Protein AF-F9PTE0-F1 (afdb_monomer_lite)

pLDDT: mean 83.22, std 15.55, range [28.25, 98.62]

Foldseek 3Di:
DKDQDDCFVPFRIKQALPDPLSLLLQLLVVLLCVVVVHDWDQDDPRAFLMIGHHVCSVQCVNPVVSVLVSLCVLPVVQQLLSVLLVLLPDPPRDLVVVVVSVVPDDPVVCVLCVPPDDDNVCSVVSVVSCVVCVSVSSLCSQLVDCLHQVLFFHSVCQSHAWDPFARTLARGDDCVPCQQVQAVVSDNVRHDHDYDNSSSSSRSQWERDLKTKAKSPSRHSVLRNVLRVCSYCVNLVPPDDDDPDDDDDPLVSVLSSLLVSVVSDPAKIKMKIFHWDQDPNDTHIDSHIDIFIDGPQLSVVSNVLVPDPDPVSVCVQCAFDQFPVSDTHNNVVLVSCCSRVVNDCCVVVVRVVVRVVPDDPPVPPPDD

Sequence (368 aa):
MIEDKGNFNGYDRKLEFSDWRFSAAAVGIIRYLKYHKLNYSTEYNGRSDVLLYNFDDIDISKNEEKYYDFAEEYFKDKMHHKRLENLLNSEDFDEEKVKNLKSFWNTIMKNTFKNDEISIKNKDNILLKISDNKLELIKKTFEGAKSMYSKFCNPSCMGKEKQKICRLLGYYVDQGRKTKSLSFNWDYNTYVYEDYCEFDYIPFAFSKGDSSFFINNNFSTDMLLKSNDYLTDKNLDLDEKNSVGIFKNFKLNLFFTTKNVSRFLDYEVEIISKNMQIKNGKKENKEYFETMFLRNSAIRIFEKISNIKDDNIFKAINSPCKLRTDEYEPILDEVIDCILYTKYLDYLIDKLLRDGSKGKIKIAKKTK

Secondary structure (DSSP, 8-state):
-EE-SS-BTTBSEEEE--SHHHHHHHHHHHHHHHHHT---BS-BTTB-SEEEE-HHHH-TTT-HHHHHHHHHHHTGGG-HHHHHHHHHTSTT--HHHHHHHHHT--HHHHHHTTT---SGGGHHHHHHHHHHTHHHHHHHHHHH-TTSHHHHB-GGGTTPPP-SS--BTTT---HHHHGGGSSGGG-GGG------GGGGGGGGTS-SSSSEEEEE-TT-HHHHHHHHHS--TTTS--SSS---S----HHHHHHHHHHHHGGG-SS-EEEEEE-EEEETTEEEE-SS-EEEEE-HHHHHHHHHHHT---HHHHHHHHSPEEPTTS-EE-HHHHHHHHHHHT--SHHHHHHHHHHHH-----------

Structure (mmCIF, N/CA/C/O backbone):
data_AF-F9PTE0-F1
#
_entry.id   AF-F9PTE0-F1
#
loop_
_atom_site.group_PDB
_atom_site.id
_atom_site.type_symbol
_atom_site.label_atom_id
_atom_site.label_alt_id
_atom_site.label_comp_id
_atom_site.label_asym_id
_atom_site.label_entity_id
_atom_site.label_seq_id
_atom_site.pdbx_PDB_ins_code
_atom_site.Cartn_x
_atom_site.Cartn_y
_atom_site.Cartn_z
_atom_site.occupancy
_atom_site.B_iso_or_equiv
_atom_site.auth_seq_id
_atom_site.auth_comp_id
_atom_site.auth_asym_id
_atom_site.auth_atom_id
_atom_site.pdbx_PDB_model_num
ATOM 1 N N . MET A 1 1 ? -0.688 -11.745 -13.456 1.00 89.25 1 MET A N 1
ATOM 2 C CA . MET A 1 1 ? -1.838 -12.428 -14.081 1.00 89.25 1 MET A CA 1
ATOM 3 C C . MET A 1 1 ? -2.402 -13.429 -13.092 1.00 89.25 1 MET A C 1
ATOM 5 O O . MET A 1 1 ? -1.626 -13.959 -12.308 1.00 89.25 1 MET A O 1
ATOM 9 N N . ILE A 1 2 ? -3.713 -13.668 -13.090 1.00 93.19 2 ILE A N 1
ATOM 10 C CA . ILE A 1 2 ? -4.351 -14.620 -12.169 1.00 93.19 2 ILE A CA 1
ATOM 11 C C . ILE A 1 2 ? -4.981 -15.748 -12.972 1.00 93.19 2 ILE A C 1
ATOM 13 O O . ILE A 1 2 ? -5.711 -15.493 -13.928 1.00 93.19 2 ILE A O 1
ATOM 17 N N . GLU A 1 3 ? -4.691 -16.977 -12.567 1.00 94.00 3 GLU A N 1
ATOM 18 C CA . GLU A 1 3 ? -5.248 -18.202 -13.121 1.00 94.00 3 GLU A CA 1
ATOM 19 C C . GLU A 1 3 ? -6.065 -18.926 -12.046 1.00 94.00 3 GLU A C 1
ATOM 21 O O . GLU A 1 3 ? -5.602 -19.137 -10.924 1.00 94.00 3 GLU A O 1
ATOM 26 N N . ASP A 1 4 ? -7.288 -19.301 -12.413 1.00 89.50 4 ASP A N 1
ATOM 27 C CA . ASP A 1 4 ? -8.288 -19.962 -11.568 1.00 89.50 4 ASP A CA 1
ATOM 28 C C . ASP A 1 4 ? -8.608 -21.397 -12.019 1.00 89.50 4 ASP A C 1
ATOM 30 O O . ASP A 1 4 ? -9.433 -22.083 -11.416 1.00 89.50 4 ASP A O 1
ATOM 34 N N . LYS A 1 5 ? -7.963 -21.853 -13.097 1.00 83.81 5 LYS A N 1
ATOM 35 C CA . LYS A 1 5 ? -8.150 -23.175 -13.694 1.00 83.81 5 LYS A CA 1
ATOM 36 C C . LYS A 1 5 ? -6.794 -23.828 -13.907 1.00 83.81 5 LYS A C 1
ATOM 38 O O . LYS A 1 5 ? -6.041 -23.428 -14.789 1.00 83.81 5 LYS A O 1
ATOM 43 N N . GLY A 1 6 ? -6.503 -24.859 -13.124 1.00 83.25 6 GLY A N 1
ATOM 44 C CA . GLY A 1 6 ? -5.287 -25.650 -13.266 1.00 83.25 6 GLY A CA 1
ATOM 45 C C . GLY A 1 6 ? -5.049 -26.564 -12.072 1.00 83.25 6 GLY A C 1
ATOM 46 O O . GLY A 1 6 ? -5.746 -26.488 -11.064 1.00 83.25 6 GLY A O 1
ATOM 47 N N . ASN A 1 7 ? -4.063 -27.453 -12.197 1.00 87.81 7 ASN A N 1
ATOM 48 C CA . ASN A 1 7 ? -3.577 -28.242 -11.071 1.00 87.81 7 ASN A CA 1
ATOM 49 C C . ASN A 1 7 ? -2.454 -27.466 -10.370 1.00 87.81 7 ASN A C 1
ATOM 51 O O . ASN A 1 7 ? -1.304 -27.487 -10.819 1.00 87.81 7 ASN A O 1
ATOM 55 N N . PHE A 1 8 ? -2.798 -26.759 -9.294 1.00 93.56 8 PHE A N 1
ATOM 56 C CA . PHE A 1 8 ? -1.875 -25.913 -8.537 1.00 93.56 8 PHE A CA 1
ATOM 57 C C . PHE A 1 8 ? -1.488 -26.550 -7.199 1.00 93.56 8 PHE A C 1
ATOM 59 O O . PHE A 1 8 ? -1.503 -25.887 -6.173 1.00 93.56 8 PHE A O 1
ATOM 66 N N . ASN A 1 9 ? -1.154 -27.846 -7.184 1.00 90.69 9 ASN A N 1
ATOM 67 C CA . ASN A 1 9 ? -0.674 -28.554 -5.986 1.00 90.69 9 ASN A CA 1
ATOM 68 C C . ASN A 1 9 ? -1.603 -28.417 -4.760 1.00 90.69 9 ASN A C 1
ATOM 70 O O . ASN A 1 9 ? -1.135 -28.274 -3.633 1.00 90.69 9 ASN A O 1
ATOM 74 N N . GLY A 1 10 ? -2.921 -28.453 -4.983 1.00 92.25 10 GLY A N 1
ATOM 75 C CA . GLY A 1 10 ? -3.933 -28.326 -3.927 1.00 92.25 10 GLY A CA 1
ATOM 76 C C . GLY A 1 10 ? -4.427 -26.901 -3.652 1.00 92.25 10 GLY A C 1
ATOM 77 O O . GLY A 1 10 ? -5.299 -26.745 -2.804 1.00 92.25 10 GLY A O 1
ATOM 78 N N . TYR A 1 11 ? -3.920 -25.895 -4.370 1.00 96.94 11 TYR A N 1
ATOM 79 C CA . TYR A 1 11 ? -4.436 -24.522 -4.360 1.00 96.94 11 TYR A CA 1
ATOM 80 C C . TYR A 1 11 ? -5.432 -24.277 -5.508 1.00 96.94 11 TYR A C 1
ATOM 82 O O . TYR A 1 11 ? -5.365 -24.948 -6.541 1.00 96.94 11 TYR A O 1
ATOM 90 N N . ASP A 1 12 ? -6.336 -23.303 -5.357 1.00 96.62 12 ASP A N 1
ATOM 91 C CA . ASP A 1 12 ? -7.338 -22.943 -6.382 1.00 96.62 12 ASP A CA 1
ATOM 92 C C . ASP A 1 12 ? -6.995 -21.674 -7.193 1.00 96.62 12 ASP A C 1
ATOM 94 O O . ASP A 1 12 ? -7.665 -21.358 -8.186 1.00 96.62 12 ASP A O 1
ATOM 98 N N . ARG A 1 13 ? -5.939 -20.949 -6.804 1.00 97.25 13 ARG A N 1
ATOM 99 C CA . ARG A 1 13 ? -5.432 -19.771 -7.511 1.00 97.25 13 ARG A CA 1
ATOM 100 C C . ARG A 1 13 ? -3.926 -19.829 -7.696 1.00 97.25 13 ARG A C 1
ATOM 102 O O . ARG A 1 13 ? -3.180 -20.187 -6.786 1.00 97.25 13 ARG A O 1
ATOM 109 N N . LYS A 1 14 ? -3.486 -19.367 -8.866 1.00 97.44 14 LYS A N 1
ATOM 110 C CA . LYS A 1 14 ? -2.101 -18.983 -9.151 1.00 97.44 14 LYS A CA 1
ATOM 111 C C . LYS A 1 14 ? -2.070 -17.518 -9.576 1.00 97.44 14 LYS A C 1
ATOM 113 O O . LYS A 1 14 ? -2.745 -17.131 -10.525 1.00 97.44 14 LYS A O 1
ATOM 118 N N . LEU A 1 15 ? -1.264 -16.709 -8.903 1.00 97.56 15 LEU A N 1
ATOM 119 C CA . LEU A 1 15 ? -0.985 -15.320 -9.253 1.00 97.56 15 LEU A CA 1
ATOM 120 C C . LEU A 1 15 ? 0.471 -15.215 -9.717 1.00 97.56 15 LEU A C 1
ATOM 122 O O . LEU A 1 15 ? 1.390 -15.480 -8.953 1.00 97.56 15 LEU A O 1
ATOM 126 N N . GLU A 1 16 ? 0.677 -14.812 -10.968 1.00 96.25 16 GLU A N 1
ATOM 127 C CA . GLU A 1 16 ? 1.996 -14.551 -11.556 1.00 96.25 16 GLU A CA 1
ATOM 128 C C . GLU A 1 16 ? 2.358 -13.062 -11.505 1.00 96.25 16 GLU A C 1
ATOM 130 O O . GLU A 1 16 ? 1.504 -12.202 -11.768 1.00 96.25 16 GLU A O 1
ATOM 135 N N . PHE A 1 17 ? 3.631 -12.747 -11.254 1.00 94.81 17 PHE A N 1
ATOM 136 C CA . PHE A 1 17 ? 4.145 -11.376 -11.097 1.00 94.81 17 PHE A CA 1
ATOM 137 C C . PHE A 1 17 ? 4.384 -10.660 -12.442 1.00 94.81 17 PHE A C 1
ATOM 139 O O . PHE A 1 17 ? 5.454 -10.116 -12.714 1.00 94.81 17 PHE A O 1
ATOM 146 N N . SER A 1 18 ? 3.371 -10.678 -13.312 1.00 92.00 18 SER A N 1
ATOM 147 C CA . SER A 1 18 ? 3.462 -10.222 -14.708 1.00 92.00 18 SER A CA 1
ATOM 148 C C . SER A 1 18 ? 3.671 -8.715 -14.868 1.00 92.00 18 SER A C 1
ATOM 150 O O . SER A 1 18 ? 4.300 -8.279 -15.824 1.00 92.00 18 SER A O 1
ATOM 152 N N . ASP A 1 19 ? 3.123 -7.920 -13.952 1.00 93.88 19 ASP A N 1
ATOM 153 C CA . ASP A 1 19 ? 3.358 -6.482 -13.852 1.00 93.88 19 ASP A CA 1
ATOM 154 C C . ASP A 1 19 ? 3.257 -6.042 -12.389 1.00 93.88 19 ASP A C 1
ATOM 156 O O . ASP A 1 19 ? 2.851 -6.821 -11.518 1.00 93.88 19 ASP A O 1
ATOM 160 N N . TRP A 1 20 ? 3.604 -4.784 -12.119 1.00 95.31 20 TRP A N 1
ATOM 161 C CA . TRP A 1 20 ? 3.683 -4.266 -10.759 1.00 95.31 20 TRP A CA 1
ATOM 162 C C . TRP A 1 20 ? 2.380 -4.386 -9.960 1.00 95.31 20 TRP A C 1
ATOM 164 O O . TRP A 1 20 ? 2.454 -4.517 -8.741 1.00 95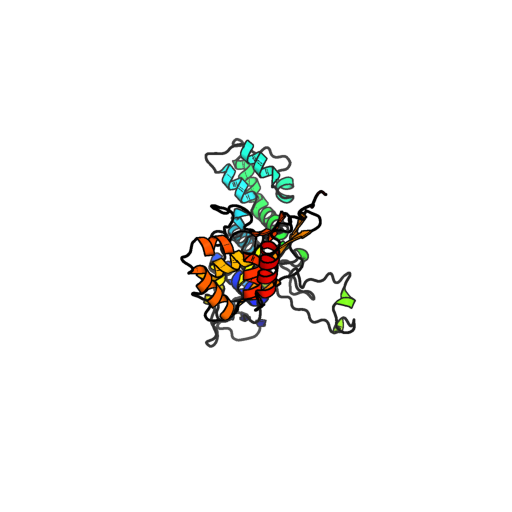.31 20 TRP A O 1
ATOM 174 N N . ARG A 1 21 ? 1.197 -4.358 -10.594 1.00 96.56 21 ARG A N 1
ATOM 175 C CA . ARG A 1 21 ? -0.100 -4.464 -9.900 1.00 96.56 21 ARG A CA 1
ATOM 176 C C . ARG A 1 21 ? -0.260 -5.858 -9.317 1.00 96.56 21 ARG A C 1
ATOM 178 O O . ARG A 1 21 ? -0.626 -5.994 -8.153 1.00 96.56 21 ARG A O 1
ATOM 185 N N . PHE A 1 22 ? 0.070 -6.886 -10.097 1.00 97.62 22 PHE A N 1
ATOM 186 C CA . PHE A 1 22 ? 0.055 -8.267 -9.620 1.00 97.62 22 PHE A CA 1
ATOM 187 C C . PHE A 1 22 ? 1.151 -8.512 -8.585 1.00 97.62 22 PHE A C 1
ATOM 189 O O . PHE A 1 22 ? 0.864 -9.098 -7.547 1.00 97.62 22 PHE A O 1
ATOM 196 N N . SER A 1 23 ? 2.366 -8.004 -8.801 1.00 97.44 23 SER A N 1
ATOM 197 C CA . SER A 1 23 ? 3.444 -8.098 -7.808 1.00 97.44 23 SER A CA 1
ATOM 198 C C . SER A 1 23 ? 3.059 -7.441 -6.477 1.00 97.44 23 SER A C 1
ATOM 200 O O . SER A 1 23 ? 3.276 -8.014 -5.411 1.00 97.44 23 SER A O 1
ATOM 202 N N . ALA A 1 24 ? 2.447 -6.253 -6.518 1.00 97.56 24 ALA A N 1
ATOM 203 C CA . ALA A 1 24 ? 1.985 -5.547 -5.327 1.00 97.56 24 ALA A CA 1
ATOM 204 C C . ALA A 1 24 ? 0.826 -6.291 -4.650 1.00 97.56 24 ALA A C 1
ATOM 206 O O . ALA A 1 24 ? 0.846 -6.484 -3.436 1.00 97.56 24 ALA A O 1
ATOM 207 N N . ALA A 1 25 ? -0.154 -6.776 -5.415 1.00 98.25 25 ALA A N 1
ATOM 208 C CA . ALA A 1 25 ? -1.227 -7.605 -4.873 1.00 98.25 25 ALA A CA 1
ATOM 209 C C . ALA A 1 25 ? -0.671 -8.860 -4.180 1.00 98.25 25 ALA A C 1
ATOM 211 O O . ALA A 1 25 ? -1.054 -9.147 -3.050 1.00 98.25 25 ALA A O 1
ATOM 212 N N . ALA A 1 26 ? 0.299 -9.546 -4.793 1.00 98.38 26 ALA A N 1
ATOM 213 C CA . ALA A 1 26 ? 0.953 -10.712 -4.209 1.00 98.38 26 ALA A CA 1
ATOM 214 C C . ALA A 1 26 ? 1.647 -10.394 -2.883 1.00 98.38 26 ALA A C 1
ATOM 216 O O . ALA A 1 26 ? 1.438 -11.105 -1.905 1.00 98.38 26 ALA A O 1
ATOM 217 N N . VAL A 1 27 ? 2.430 -9.310 -2.812 1.00 97.81 27 VAL A N 1
ATOM 218 C CA . VAL A 1 27 ? 3.079 -8.887 -1.558 1.00 97.81 27 VAL A CA 1
ATOM 219 C C . VAL A 1 27 ? 2.040 -8.613 -0.471 1.00 97.81 27 VAL A C 1
ATOM 221 O O . VAL A 1 27 ? 2.204 -9.070 0.663 1.00 97.81 27 VAL A O 1
ATOM 224 N N . GLY A 1 28 ? 0.961 -7.902 -0.807 1.00 98.12 28 GLY A N 1
ATOM 225 C CA . GLY A 1 28 ? -0.121 -7.621 0.132 1.00 98.12 28 GLY A CA 1
ATOM 226 C C . GLY A 1 28 ? -0.827 -8.885 0.628 1.00 98.12 28 GLY A C 1
ATOM 227 O O . GLY A 1 28 ? -1.016 -9.046 1.834 1.00 98.12 28 GLY A O 1
ATOM 228 N N . ILE A 1 29 ? -1.141 -9.810 -0.282 1.00 98.62 29 ILE A N 1
ATOM 229 C CA . ILE A 1 29 ? -1.750 -11.107 0.037 1.00 98.62 29 ILE A CA 1
ATOM 230 C C . ILE A 1 29 ? -0.814 -11.935 0.919 1.00 98.62 29 ILE A C 1
ATOM 232 O O . ILE A 1 29 ? -1.240 -12.423 1.958 1.00 98.62 29 ILE A O 1
ATOM 236 N N . ILE A 1 30 ? 0.471 -12.055 0.577 1.00 98.38 30 ILE A N 1
ATOM 237 C CA . ILE A 1 30 ? 1.437 -12.822 1.376 1.00 98.38 30 ILE A CA 1
ATOM 238 C C . ILE A 1 30 ? 1.535 -12.263 2.796 1.00 98.38 30 ILE A C 1
AT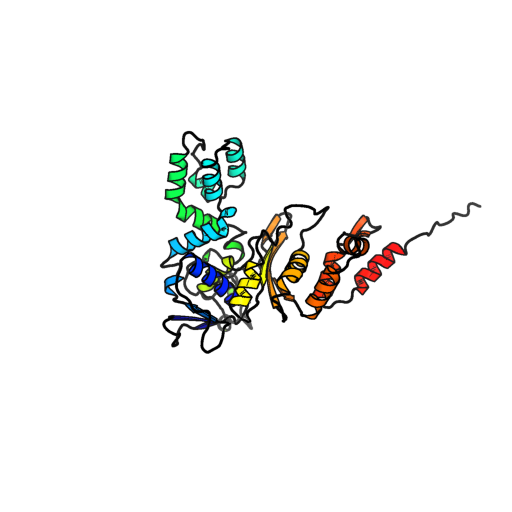OM 240 O O . ILE A 1 30 ? 1.573 -13.032 3.756 1.00 98.38 30 ILE A O 1
ATOM 244 N N . ARG A 1 31 ? 1.562 -10.934 2.958 1.00 97.88 31 ARG A N 1
ATOM 245 C CA . ARG A 1 31 ? 1.582 -10.295 4.284 1.00 97.88 31 ARG A CA 1
ATOM 246 C C . ARG A 1 31 ? 0.319 -10.640 5.086 1.00 97.88 31 ARG A C 1
ATOM 248 O O . ARG A 1 31 ? 0.443 -11.002 6.255 1.00 97.88 31 ARG A O 1
ATOM 255 N N . TYR A 1 32 ? -0.854 -10.608 4.455 1.00 98.56 32 TYR A N 1
ATOM 256 C CA . TYR A 1 32 ? -2.121 -11.019 5.069 1.00 98.56 32 TYR A CA 1
ATOM 257 C C . TYR A 1 32 ? -2.135 -12.510 5.455 1.00 98.56 32 TYR A C 1
ATOM 259 O O . TYR A 1 32 ? -2.436 -12.851 6.599 1.00 98.56 32 TYR A O 1
ATOM 267 N N . LEU A 1 33 ? -1.751 -13.404 4.538 1.00 98.50 33 LEU A N 1
ATOM 268 C CA . LEU A 1 33 ? -1.729 -14.850 4.779 1.00 98.50 33 LEU A CA 1
ATOM 269 C C . LEU A 1 33 ? -0.733 -15.211 5.888 1.00 98.50 33 LEU A C 1
ATOM 271 O O . LEU A 1 33 ? -1.059 -16.002 6.770 1.00 98.50 33 LEU A O 1
ATOM 275 N N . LYS A 1 34 ? 0.451 -14.579 5.915 1.00 98.12 34 LYS A N 1
ATOM 276 C CA . LYS A 1 34 ? 1.427 -14.728 7.010 1.00 98.12 34 LYS A CA 1
ATOM 277 C C . LYS A 1 34 ? 0.854 -14.289 8.356 1.00 98.12 34 LYS A C 1
ATOM 279 O O . LYS A 1 34 ? 1.050 -14.996 9.342 1.00 98.12 34 LYS A O 1
ATOM 284 N N . TYR A 1 35 ? 0.162 -13.150 8.403 1.00 98.31 35 TYR A N 1
ATOM 285 C CA . TYR A 1 35 ? -0.445 -12.631 9.632 1.00 98.31 35 TYR A CA 1
ATOM 286 C C . TYR A 1 35 ? -1.467 -13.614 10.222 1.00 98.31 35 TYR A C 1
ATOM 288 O O . TYR A 1 35 ? -1.413 -13.919 11.413 1.00 98.31 35 TYR A O 1
ATOM 296 N N . HIS A 1 36 ? -2.323 -14.188 9.372 1.00 98.06 36 HIS A N 1
ATOM 297 C CA . HIS A 1 36 ? -3.341 -15.168 9.772 1.00 98.06 36 HIS A CA 1
ATOM 298 C C . HIS A 1 36 ? -2.849 -16.620 9.816 1.00 98.06 36 HIS A C 1
ATOM 300 O O . HIS A 1 36 ? -3.626 -17.515 10.141 1.00 98.06 36 HIS A O 1
ATOM 306 N N . LYS A 1 37 ? -1.564 -16.870 9.525 1.00 98.12 37 LYS A N 1
ATOM 307 C CA . LYS A 1 37 ? -0.953 -18.212 9.465 1.00 98.12 37 LYS A CA 1
ATOM 308 C C . LYS A 1 37 ? -1.675 -19.158 8.490 1.00 98.12 37 LYS A C 1
ATOM 310 O O . LYS A 1 37 ? -1.861 -20.337 8.783 1.00 98.12 37 LYS A O 1
ATOM 315 N N . LEU A 1 38 ? -2.086 -18.624 7.344 1.00 97.69 38 LEU A N 1
ATOM 316 C CA . LEU A 1 38 ? -2.762 -19.352 6.270 1.00 97.69 38 LEU A CA 1
ATOM 317 C C . LEU A 1 38 ? -1.743 -19.917 5.272 1.00 97.69 38 LEU A C 1
ATOM 319 O O . LEU A 1 38 ? -0.636 -19.392 5.126 1.00 97.69 38 LEU A O 1
ATOM 323 N N . ASN A 1 39 ? -2.121 -21.001 4.595 1.00 97.25 39 ASN A N 1
ATOM 324 C CA . ASN A 1 39 ? -1.235 -21.718 3.681 1.00 97.25 39 ASN A CA 1
ATOM 325 C C . ASN A 1 39 ? -1.132 -21.014 2.323 1.00 97.25 39 ASN A C 1
ATOM 327 O O . ASN A 1 39 ? -2.124 -20.551 1.768 1.00 97.25 39 ASN A O 1
ATOM 331 N N . TYR A 1 40 ? 0.076 -20.988 1.770 1.00 97.62 40 TYR A N 1
ATOM 332 C CA . TYR A 1 40 ? 0.364 -20.554 0.405 1.00 97.62 40 TYR A CA 1
ATOM 333 C C . TYR A 1 40 ? 1.679 -21.181 -0.068 1.00 97.62 40 TYR A C 1
ATOM 335 O O . TYR A 1 40 ? 2.491 -21.631 0.743 1.00 97.62 40 TYR A O 1
ATOM 343 N N . SER A 1 41 ? 1.905 -21.189 -1.380 1.00 97.31 41 SER A N 1
ATOM 344 C CA . SER A 1 41 ? 3.194 -21.543 -1.986 1.00 97.31 41 SER A CA 1
ATOM 345 C C . SER A 1 41 ? 3.722 -20.380 -2.810 1.00 97.31 41 SER A C 1
ATOM 347 O O . SER A 1 41 ? 2.960 -19.674 -3.461 1.00 97.31 41 SER A O 1
ATOM 349 N N . THR A 1 42 ? 5.036 -20.196 -2.816 1.00 96.56 42 THR A N 1
ATOM 350 C CA . THR A 1 42 ? 5.725 -19.179 -3.627 1.00 96.56 42 THR A CA 1
ATOM 351 C C . THR A 1 42 ? 6.498 -19.790 -4.791 1.00 96.56 42 THR A C 1
ATOM 353 O O . THR A 1 42 ? 7.291 -19.112 -5.439 1.00 96.56 42 THR A O 1
ATOM 356 N N . GLU A 1 43 ? 6.308 -21.092 -5.016 1.00 94.69 43 GLU A N 1
ATOM 357 C CA . GLU A 1 43 ? 6.958 -21.854 -6.071 1.00 94.69 43 GLU A CA 1
ATOM 358 C C . GLU A 1 43 ? 5.953 -22.740 -6.809 1.00 94.69 43 GLU A C 1
ATOM 360 O O . GLU A 1 43 ? 5.056 -23.345 -6.207 1.00 94.69 43 GLU A O 1
ATOM 365 N N . TYR A 1 44 ? 6.122 -22.832 -8.126 1.00 94.75 44 TYR A N 1
ATOM 366 C CA . TYR A 1 44 ? 5.334 -23.701 -8.995 1.00 94.75 44 TYR A CA 1
ATOM 367 C C . TYR A 1 44 ? 6.155 -24.110 -10.217 1.00 94.75 44 TYR A C 1
ATOM 369 O O . TYR A 1 44 ? 6.647 -23.253 -10.942 1.00 94.75 44 TYR A O 1
ATOM 377 N N . ASN A 1 45 ? 6.300 -25.412 -10.477 1.00 92.06 45 ASN A N 1
ATOM 378 C CA . ASN A 1 45 ? 7.029 -25.937 -11.643 1.00 92.06 45 ASN A CA 1
ATOM 379 C C . ASN A 1 45 ? 8.437 -25.326 -11.838 1.00 92.06 45 ASN A C 1
ATOM 381 O O . ASN A 1 45 ? 8.832 -25.007 -12.957 1.00 92.06 45 ASN A O 1
ATOM 385 N N . GLY A 1 46 ? 9.185 -25.125 -10.747 1.00 90.19 46 GLY A N 1
ATOM 386 C CA . GLY A 1 46 ? 10.530 -24.530 -10.777 1.00 90.19 46 GLY A CA 1
ATOM 387 C C . GLY A 1 46 ? 10.569 -23.006 -10.961 1.00 90.19 46 GLY A C 1
ATOM 388 O O . GLY A 1 46 ? 11.655 -22.435 -11.002 1.00 90.19 46 GLY A O 1
ATOM 389 N N . ARG A 1 47 ? 9.412 -22.341 -11.053 1.00 93.00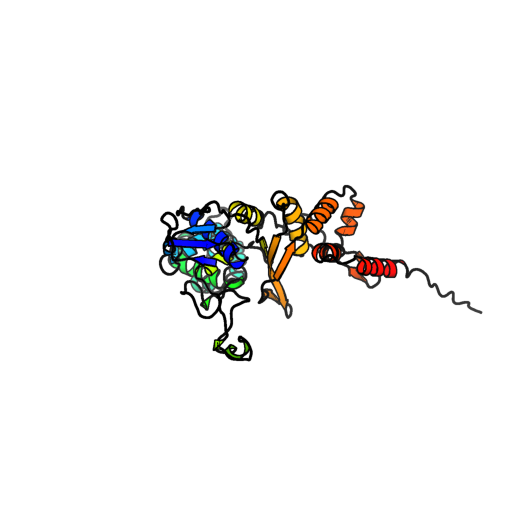 47 ARG A N 1
ATOM 390 C CA . ARG A 1 47 ? 9.277 -20.878 -11.032 1.00 93.00 47 ARG A CA 1
ATOM 391 C C . ARG A 1 47 ? 9.071 -20.371 -9.609 1.00 93.00 47 ARG A C 1
ATOM 393 O O . ARG A 1 47 ? 8.354 -21.011 -8.844 1.00 93.00 47 ARG A O 1
ATOM 400 N N . SER A 1 48 ? 9.642 -19.209 -9.292 1.00 93.31 48 SER A N 1
ATOM 401 C CA . SER A 1 48 ? 9.531 -18.531 -7.987 1.00 93.31 48 SER A CA 1
ATOM 402 C C . SER A 1 48 ? 8.881 -17.138 -8.068 1.00 93.31 48 SER A C 1
ATOM 404 O O . SER A 1 48 ? 8.726 -16.453 -7.052 1.00 93.31 48 SER A O 1
ATOM 406 N N . ASP A 1 49 ? 8.468 -16.727 -9.269 1.00 94.06 49 ASP A N 1
ATOM 407 C CA . ASP A 1 49 ? 7.761 -15.485 -9.609 1.00 94.06 49 ASP A CA 1
ATOM 408 C C . ASP A 1 49 ? 6.225 -15.652 -9.576 1.00 94.06 49 ASP A C 1
ATOM 410 O O . ASP A 1 49 ? 5.477 -15.076 -10.375 1.00 94.06 49 ASP A O 1
ATOM 414 N N . VAL A 1 50 ? 5.754 -16.495 -8.655 1.00 96.19 50 VAL A N 1
ATOM 415 C CA . VAL A 1 50 ? 4.362 -16.934 -8.545 1.00 96.19 50 VAL A CA 1
ATOM 416 C C . VAL A 1 50 ? 3.924 -17.029 -7.087 1.00 96.19 50 VAL A C 1
ATOM 418 O O . VAL A 1 50 ? 4.725 -17.286 -6.191 1.00 96.19 50 VAL A O 1
ATOM 421 N N . LEU A 1 51 ? 2.623 -16.886 -6.861 1.00 98.00 51 LEU A N 1
ATOM 422 C CA . LEU A 1 51 ? 1.955 -17.128 -5.590 1.00 98.00 51 LEU A CA 1
ATOM 423 C C . LEU A 1 51 ? 0.781 -18.086 -5.813 1.00 98.00 51 LEU A C 1
ATOM 425 O O . LEU A 1 51 ? -0.126 -17.779 -6.584 1.00 98.00 51 LEU A O 1
ATOM 429 N N . LEU A 1 52 ? 0.786 -19.226 -5.126 1.00 98.19 52 LEU A N 1
ATOM 430 C CA . LEU A 1 52 ? -0.339 -20.157 -5.050 1.00 98.19 52 LEU A CA 1
ATOM 431 C C . LEU A 1 52 ? -1.043 -19.994 -3.707 1.00 98.19 52 LEU A C 1
ATOM 433 O O . LEU A 1 52 ? -0.380 -19.964 -2.671 1.00 98.19 52 LEU A O 1
ATOM 437 N N . TYR A 1 53 ? -2.364 -19.889 -3.721 1.00 98.00 53 TYR A N 1
ATOM 438 C CA . TYR A 1 53 ? -3.184 -19.665 -2.530 1.00 98.00 53 TYR A CA 1
ATOM 439 C C . TYR A 1 53 ? -4.626 -20.113 -2.799 1.00 98.00 53 TYR A C 1
ATOM 441 O O . TYR A 1 53 ? -4.968 -20.428 -3.940 1.00 98.00 53 TYR A O 1
ATOM 449 N N . ASN A 1 54 ? -5.460 -20.147 -1.757 1.00 97.56 54 ASN A N 1
ATOM 450 C CA . ASN A 1 54 ? -6.894 -20.384 -1.912 1.00 97.56 54 ASN A CA 1
ATOM 451 C C . ASN A 1 54 ? -7.657 -19.062 -1.889 1.00 97.56 54 ASN A C 1
ATOM 453 O O . ASN A 1 54 ? -7.462 -18.250 -0.984 1.00 97.56 54 ASN A O 1
ATOM 457 N N . PHE A 1 55 ? -8.537 -18.831 -2.859 1.00 96.62 55 PHE A N 1
ATOM 458 C CA . PHE A 1 55 ? -9.281 -17.577 -2.951 1.00 96.62 55 PHE A CA 1
ATOM 459 C C . PHE A 1 55 ? -10.168 -17.347 -1.725 1.00 96.62 55 PHE A C 1
ATOM 461 O O . PHE A 1 55 ? -10.225 -16.235 -1.207 1.00 96.62 55 PHE A O 1
ATOM 468 N N . ASP A 1 56 ? -10.786 -18.409 -1.209 1.00 96.12 56 ASP A N 1
ATOM 469 C CA . ASP A 1 56 ? -11.643 -18.348 -0.022 1.00 96.12 56 ASP A CA 1
ATOM 470 C C . ASP A 1 56 ? -10.915 -17.845 1.236 1.00 96.12 56 ASP A C 1
ATOM 472 O O . ASP A 1 56 ? -11.571 -17.329 2.136 1.00 96.12 56 ASP A O 1
ATOM 476 N N . ASP A 1 57 ? -9.581 -17.924 1.298 1.00 97.00 57 ASP A N 1
ATOM 477 C CA . ASP A 1 57 ? -8.791 -17.374 2.408 1.00 97.00 57 ASP A CA 1
ATOM 478 C C . ASP A 1 57 ? -8.693 -15.837 2.359 1.00 97.00 57 ASP A C 1
ATOM 480 O O . ASP A 1 57 ? -8.548 -15.182 3.399 1.00 97.00 57 ASP A O 1
ATOM 484 N N . ILE A 1 58 ? -8.774 -15.258 1.156 1.00 96.88 58 ILE A N 1
ATOM 485 C CA . ILE A 1 58 ? -8.608 -13.819 0.888 1.00 96.88 58 ILE A CA 1
ATOM 486 C C . ILE A 1 58 ? -9.899 -13.129 0.425 1.00 96.88 58 ILE A C 1
ATOM 488 O O . ILE A 1 58 ? -9.911 -11.923 0.179 1.00 96.88 58 ILE A O 1
ATOM 492 N N . ASP A 1 59 ? -10.986 -13.879 0.264 1.00 96.31 59 ASP A N 1
ATOM 493 C CA . ASP A 1 59 ? -12.276 -13.337 -0.142 1.00 96.31 59 ASP A CA 1
ATOM 494 C C . ASP A 1 59 ? -12.841 -12.447 0.974 1.00 96.31 59 ASP A C 1
ATOM 496 O O . ASP A 1 59 ? -13.344 -12.933 1.992 1.00 96.31 59 ASP A O 1
ATOM 500 N N . ILE A 1 60 ? -12.755 -11.129 0.775 1.00 95.75 60 ILE A N 1
ATOM 501 C CA . ILE A 1 60 ? -13.226 -10.108 1.722 1.00 95.75 60 ILE A CA 1
ATOM 502 C C . ILE A 1 60 ? -14.731 -10.244 1.970 1.00 95.75 60 ILE A C 1
ATOM 504 O O . ILE A 1 60 ? -15.183 -9.977 3.080 1.00 95.75 60 ILE A O 1
ATOM 508 N N . SER A 1 61 ? -15.511 -10.706 0.986 1.00 92.31 61 SER A N 1
ATOM 509 C CA . SER A 1 61 ? -16.957 -10.889 1.161 1.00 92.31 61 SER A CA 1
ATOM 510 C C . SER A 1 61 ? -17.297 -11.983 2.182 1.00 92.31 61 SER A C 1
ATOM 512 O O . SER A 1 61 ? -18.355 -11.933 2.807 1.00 92.31 61 SER A O 1
ATOM 514 N N . LYS A 1 62 ? -16.380 -12.938 2.393 1.00 92.75 62 LYS A N 1
ATOM 515 C CA . LYS A 1 62 ? -16.498 -14.029 3.372 1.00 92.75 62 LYS A CA 1
ATOM 516 C C . LYS A 1 62 ? -15.687 -13.792 4.647 1.00 92.75 62 LYS A C 1
ATOM 518 O O . LYS A 1 62 ? -16.050 -14.301 5.702 1.00 92.75 62 LYS A O 1
ATOM 523 N N . ASN A 1 63 ? -14.587 -13.044 4.560 1.00 93.50 63 ASN A N 1
ATOM 524 C CA . ASN A 1 63 ? -13.606 -12.866 5.636 1.00 93.50 63 ASN A CA 1
ATOM 525 C C . ASN A 1 63 ? -13.390 -11.387 5.995 1.00 93.50 63 ASN A C 1
ATOM 527 O O . ASN A 1 63 ? -12.268 -10.975 6.297 1.00 93.50 63 ASN A O 1
ATOM 531 N N . GLU A 1 64 ? -14.453 -10.583 5.959 1.00 95.50 64 GLU A N 1
ATOM 532 C CA . GLU A 1 64 ? -14.391 -9.134 6.177 1.00 95.50 64 GLU A CA 1
ATOM 533 C C . GLU A 1 64 ? -13.670 -8.769 7.488 1.00 95.50 64 GLU A C 1
ATOM 535 O O . GLU A 1 64 ? -12.744 -7.956 7.490 1.00 95.50 64 GLU A O 1
ATOM 540 N N . GLU A 1 65 ? -14.034 -9.424 8.593 1.00 95.75 65 GLU A N 1
ATOM 541 C CA . GLU A 1 65 ? -13.429 -9.192 9.910 1.00 95.75 65 GLU A CA 1
ATOM 542 C C . GLU A 1 65 ? -11.917 -9.452 9.902 1.00 95.75 65 GLU A C 1
ATOM 544 O O . GLU A 1 65 ? -11.141 -8.589 10.310 1.00 95.75 65 GLU A O 1
ATOM 549 N N . LYS A 1 66 ? -11.474 -10.588 9.343 1.00 97.19 66 LYS A N 1
ATOM 550 C CA . LYS A 1 66 ? -10.044 -10.929 9.240 1.00 97.19 66 LYS A CA 1
ATOM 551 C C . LYS A 1 66 ? -9.272 -9.918 8.400 1.00 97.19 66 LYS A C 1
ATOM 553 O O . LYS A 1 66 ? -8.114 -9.618 8.705 1.00 97.19 66 LYS A O 1
ATOM 558 N N . TYR A 1 67 ? -9.884 -9.414 7.329 1.00 98.12 67 TYR A N 1
ATOM 559 C CA . TYR A 1 67 ? -9.272 -8.400 6.480 1.00 98.12 67 TYR A CA 1
ATOM 560 C C . TYR A 1 67 ? -9.047 -7.096 7.252 1.00 98.12 67 TYR A C 1
ATOM 562 O O . TYR A 1 67 ? -7.935 -6.561 7.246 1.00 98.12 67 TYR A O 1
ATOM 570 N N . TYR A 1 68 ? -10.071 -6.590 7.947 1.00 97.94 68 TYR A N 1
ATOM 571 C CA . TYR A 1 68 ? -9.939 -5.345 8.703 1.00 97.94 68 TYR A CA 1
ATOM 572 C C . TYR A 1 68 ? -9.085 -5.502 9.964 1.00 97.94 68 TYR A C 1
ATOM 574 O O . TYR A 1 68 ? -8.357 -4.568 10.291 1.00 97.94 68 TYR A O 1
ATOM 582 N N . ASP A 1 69 ? -9.070 -6.665 10.614 1.00 97.81 69 ASP A N 1
ATOM 583 C CA . ASP A 1 69 ? -8.126 -6.949 11.702 1.00 97.81 69 ASP A CA 1
ATOM 584 C C . ASP A 1 69 ? -6.670 -6.865 11.214 1.00 97.81 69 ASP A C 1
ATOM 586 O O . ASP A 1 69 ? -5.830 -6.218 11.845 1.00 97.81 69 ASP A O 1
ATOM 590 N N . PHE A 1 70 ? -6.368 -7.431 10.039 1.00 98.38 70 PHE A N 1
ATOM 591 C CA . PHE A 1 70 ? -5.052 -7.260 9.422 1.00 98.38 70 PHE A CA 1
ATOM 592 C C . PHE A 1 70 ? -4.773 -5.794 9.058 1.00 98.38 70 PHE A C 1
ATOM 594 O O . PHE A 1 70 ? -3.672 -5.297 9.302 1.00 98.38 70 PHE A O 1
ATOM 601 N N . ALA A 1 71 ? -5.758 -5.076 8.510 1.00 97.81 71 ALA A N 1
ATOM 602 C CA . ALA A 1 71 ? -5.603 -3.666 8.160 1.00 97.81 71 ALA A CA 1
ATOM 603 C C . ALA A 1 71 ? -5.334 -2.778 9.387 1.00 97.81 71 ALA A C 1
ATOM 605 O O . ALA A 1 71 ? -4.525 -1.850 9.309 1.00 97.81 71 ALA A O 1
ATOM 606 N N . GLU A 1 72 ? -5.984 -3.067 10.517 1.00 97.62 72 GLU A N 1
ATOM 607 C CA . GLU A 1 72 ? -5.753 -2.413 11.802 1.00 97.62 72 GLU A CA 1
ATOM 608 C C . GLU A 1 72 ? -4.332 -2.641 12.297 1.00 97.62 72 GLU A C 1
ATOM 610 O O . GLU A 1 72 ? -3.667 -1.667 12.640 1.00 97.62 72 GLU A O 1
ATOM 615 N N . GLU A 1 73 ? -3.846 -3.884 12.311 1.00 96.81 73 GLU A N 1
ATOM 616 C CA . GLU A 1 73 ? -2.485 -4.160 12.772 1.00 96.81 73 GLU A CA 1
ATOM 617 C C . GLU A 1 73 ? -1.448 -3.552 11.820 1.00 96.81 73 GLU A C 1
ATOM 619 O O . GLU A 1 73 ? -0.488 -2.913 12.258 1.00 96.81 73 GLU A O 1
ATOM 624 N N . TYR A 1 74 ? -1.661 -3.670 10.506 1.00 94.88 74 TYR A N 1
ATOM 625 C CA . TYR A 1 74 ? -0.733 -3.135 9.517 1.00 94.88 74 TYR A CA 1
ATOM 626 C C . TYR A 1 74 ? -0.664 -1.603 9.568 1.00 94.88 74 TYR A C 1
ATOM 628 O O . TYR A 1 74 ? 0.425 -1.048 9.458 1.00 94.88 74 TYR A O 1
ATOM 636 N N . PHE A 1 75 ? -1.775 -0.894 9.774 1.00 93.69 75 PHE A N 1
ATOM 637 C CA . PHE A 1 75 ? -1.813 0.575 9.854 1.00 93.69 75 PHE A CA 1
ATOM 638 C C . PHE A 1 75 ? -2.077 1.106 11.271 1.00 93.69 75 PHE A C 1
ATOM 640 O O . PHE A 1 75 ? -2.635 2.195 11.440 1.00 93.69 75 PHE A O 1
ATOM 647 N N . LYS A 1 76 ? -1.670 0.355 12.298 1.00 93.06 76 LYS A N 1
ATOM 648 C CA . LYS A 1 76 ? -1.958 0.622 13.716 1.00 93.06 76 LYS A CA 1
ATOM 649 C C . LYS A 1 76 ? -1.596 2.030 14.169 1.00 93.06 76 LYS A C 1
ATOM 651 O O . LYS A 1 76 ? -2.335 2.652 14.928 1.00 93.06 76 LYS A O 1
ATOM 656 N N . ASP A 1 77 ? -0.480 2.552 13.674 1.00 87.75 77 ASP A N 1
ATOM 657 C CA . ASP A 1 77 ? 0.021 3.893 13.962 1.00 87.75 77 ASP A CA 1
ATOM 658 C C . ASP A 1 77 ? -0.900 4.995 13.426 1.00 87.75 77 ASP A C 1
ATOM 660 O O . ASP A 1 77 ? -0.940 6.084 13.993 1.00 87.75 77 ASP A O 1
ATOM 664 N N . LYS A 1 78 ? -1.684 4.719 12.383 1.00 89.62 78 LYS A N 1
ATOM 665 C CA . LYS A 1 78 ? -2.640 5.648 11.767 1.00 89.62 78 LYS A CA 1
ATOM 666 C C . LYS A 1 78 ? -4.091 5.405 12.198 1.00 89.62 78 LYS A C 1
ATOM 668 O O . LYS A 1 78 ? -4.969 6.183 11.828 1.00 89.62 78 LYS A O 1
ATOM 673 N N . MET A 1 79 ? -4.355 4.365 12.987 1.00 94.25 79 MET A N 1
ATOM 674 C CA . MET A 1 79 ? -5.683 4.070 13.523 1.00 94.25 79 MET A CA 1
ATOM 675 C C . MET A 1 79 ? -5.979 4.948 14.743 1.00 94.25 79 MET A C 1
ATOM 677 O O . MET A 1 79 ? -5.346 4.846 15.794 1.00 94.25 79 MET A O 1
ATOM 681 N N . HIS A 1 80 ? -6.949 5.852 14.610 1.00 93.81 80 HIS A N 1
ATOM 682 C CA . HIS A 1 80 ? -7.233 6.854 15.640 1.00 93.81 80 HIS A CA 1
ATOM 683 C C . HIS A 1 80 ? -7.756 6.245 16.946 1.00 93.81 80 HIS A C 1
ATOM 685 O O . HIS A 1 80 ? -7.413 6.735 18.022 1.00 93.81 80 HIS A O 1
ATOM 691 N N . HIS A 1 81 ? -8.552 5.176 16.866 1.00 95.00 81 HIS A N 1
ATOM 692 C CA . HIS A 1 81 ? -9.043 4.468 18.046 1.00 95.00 81 HIS A CA 1
ATOM 693 C C . HIS A 1 81 ? -7.907 3.750 18.780 1.00 95.00 81 HIS A C 1
ATOM 695 O O . HIS A 1 81 ? -7.841 3.860 19.996 1.00 95.00 81 HIS A O 1
ATOM 701 N N . LYS A 1 82 ? -6.931 3.157 18.074 1.00 95.38 82 LYS A N 1
ATOM 702 C CA . LYS A 1 82 ? -5.718 2.587 18.696 1.00 95.38 82 LYS A CA 1
ATOM 703 C C . LYS A 1 82 ? -4.895 3.635 19.440 1.00 95.38 82 LYS A C 1
ATOM 705 O O . LYS A 1 82 ? -4.409 3.371 20.535 1.00 95.38 82 LYS A O 1
ATOM 710 N N . ARG A 1 83 ? -4.750 4.842 18.879 1.00 92.81 83 ARG A N 1
ATOM 711 C CA . ARG A 1 83 ? -4.080 5.960 19.574 1.00 92.81 83 ARG A CA 1
ATOM 712 C C . ARG A 1 83 ? -4.814 6.341 20.861 1.00 92.81 83 ARG A C 1
ATOM 714 O O . ARG A 1 83 ? -4.164 6.604 21.868 1.00 92.81 83 ARG A O 1
ATOM 721 N N . LEU A 1 84 ? -6.147 6.352 20.828 1.00 93.06 84 LEU A N 1
ATOM 722 C CA . LEU A 1 84 ? -6.974 6.628 22.001 1.00 93.06 84 LEU A CA 1
ATOM 723 C C . LEU A 1 84 ? -6.869 5.511 23.052 1.00 93.06 84 LEU A C 1
ATOM 725 O O . LEU A 1 84 ? -6.641 5.816 24.216 1.00 93.06 84 LEU A O 1
ATOM 729 N N . GLU A 1 85 ? -6.973 4.241 22.653 1.00 93.50 85 GLU A N 1
ATOM 730 C CA . GLU A 1 85 ? -6.779 3.084 23.540 1.00 93.50 85 GLU A CA 1
ATOM 731 C C . GLU A 1 85 ? -5.415 3.131 24.234 1.00 93.50 85 GLU A C 1
ATOM 733 O O . GLU A 1 85 ? -5.331 2.971 25.449 1.00 93.50 85 GLU A O 1
ATOM 738 N N . ASN A 1 86 ? -4.345 3.389 23.474 1.00 92.31 86 ASN A N 1
ATOM 739 C CA . ASN A 1 86 ? -2.992 3.483 24.016 1.00 92.31 86 ASN A CA 1
ATOM 740 C C . ASN A 1 86 ? -2.868 4.632 25.023 1.00 92.31 86 ASN A C 1
ATOM 742 O O . ASN A 1 86 ? -2.261 4.452 26.072 1.00 92.31 86 ASN A O 1
ATOM 746 N N . LEU A 1 87 ? -3.463 5.793 24.731 1.00 91.44 87 LEU A N 1
ATOM 747 C CA . LEU A 1 87 ? -3.461 6.935 25.646 1.00 91.44 87 LEU A CA 1
ATOM 748 C C . LEU A 1 87 ? -4.234 6.624 26.938 1.00 91.44 87 LEU A C 1
ATOM 750 O O . LEU A 1 87 ? -3.737 6.901 28.025 1.00 91.44 87 LEU A O 1
ATOM 754 N N . LEU A 1 88 ? -5.411 6.001 26.833 1.00 91.12 88 LEU A N 1
ATOM 755 C CA . LEU A 1 88 ? -6.227 5.588 27.983 1.00 91.12 88 LEU A CA 1
ATOM 756 C C . LEU A 1 88 ? -5.534 4.529 28.850 1.00 91.12 88 LEU A C 1
ATOM 758 O O . LEU A 1 88 ? -5.752 4.472 30.060 1.00 91.12 88 LEU A O 1
ATOM 762 N N . ASN A 1 89 ? -4.714 3.678 28.238 1.00 90.00 89 ASN A N 1
ATOM 763 C CA . ASN A 1 89 ? -3.942 2.647 28.927 1.00 90.00 89 ASN A CA 1
ATOM 764 C C . ASN A 1 89 ? -2.548 3.101 29.371 1.00 90.00 89 ASN A C 1
ATOM 766 O O . ASN A 1 89 ? -1.860 2.323 30.025 1.00 90.00 89 ASN A O 1
ATOM 770 N N . SER A 1 90 ? -2.140 4.333 29.057 1.00 89.12 90 SER A N 1
ATOM 771 C CA . SER A 1 90 ? -0.862 4.876 29.518 1.00 89.12 90 SER A CA 1
ATOM 772 C C . SER A 1 90 ? -0.941 5.346 30.969 1.00 89.12 90 SER A C 1
ATOM 774 O O . SER A 1 90 ? -1.961 5.885 31.399 1.00 89.12 90 SER A O 1
ATOM 776 N N . GLU A 1 91 ? 0.157 5.176 31.707 1.00 82.88 91 GLU A N 1
ATOM 777 C CA . GLU A 1 91 ? 0.308 5.710 33.068 1.00 82.88 91 GLU A CA 1
ATOM 778 C C . GLU A 1 91 ? 0.337 7.250 33.070 1.00 82.88 91 GLU A C 1
ATOM 780 O O . GLU A 1 91 ? -0.164 7.879 33.997 1.00 82.88 91 GLU A O 1
ATOM 785 N N . ASP A 1 92 ? 0.812 7.855 31.974 1.00 81.94 92 ASP A N 1
ATOM 786 C CA . ASP A 1 92 ? 0.889 9.306 31.754 1.00 81.94 92 ASP A CA 1
ATOM 787 C C . ASP A 1 92 ? -0.378 9.889 31.096 1.00 81.94 92 ASP A C 1
ATOM 789 O O . ASP A 1 92 ? -0.289 10.795 30.247 1.00 81.94 92 ASP A O 1
ATOM 793 N N . PHE A 1 93 ? -1.557 9.347 31.416 1.00 84.50 93 PHE A N 1
ATOM 794 C CA . PHE A 1 93 ? -2.807 9.876 30.877 1.00 84.50 93 PHE A CA 1
ATOM 795 C C . PHE A 1 93 ? -2.979 11.346 31.266 1.00 84.50 93 PHE A C 1
ATOM 797 O O . PHE A 1 93 ? -2.818 11.736 32.420 1.00 84.50 93 PHE A O 1
ATOM 804 N N . ASP A 1 94 ? -3.383 12.147 30.287 1.00 83.75 94 ASP A N 1
ATOM 805 C CA . ASP A 1 94 ? -3.647 13.564 30.462 1.00 83.75 94 ASP A CA 1
ATOM 806 C C . ASP A 1 94 ? -4.795 13.995 29.538 1.00 83.75 94 ASP A C 1
ATOM 808 O O . ASP A 1 94 ? -4.816 13.693 28.339 1.00 83.75 94 ASP A O 1
ATOM 812 N N . GLU A 1 95 ? -5.764 14.711 30.104 1.00 84.69 95 GLU A N 1
ATOM 813 C CA . GLU A 1 95 ? -6.918 15.237 29.378 1.00 84.69 95 GLU A CA 1
ATOM 814 C C . GLU A 1 95 ? -6.509 16.254 28.299 1.00 84.69 95 GLU A C 1
ATOM 816 O O . GLU A 1 95 ? -7.187 16.377 27.273 1.00 84.69 95 GLU A O 1
ATOM 821 N N . GLU A 1 96 ? -5.386 16.959 28.468 1.00 86.75 96 GLU A N 1
ATOM 822 C CA . GLU A 1 96 ? -4.850 17.852 27.439 1.00 86.75 96 GLU A CA 1
ATOM 823 C C . GLU A 1 96 ? -4.351 17.063 26.217 1.00 86.75 96 GLU A C 1
ATOM 825 O O . GLU A 1 96 ? -4.688 17.401 25.076 1.00 86.75 96 GLU A O 1
ATOM 830 N N . LYS A 1 97 ? -3.665 15.930 26.430 1.00 87.56 97 LYS A N 1
ATOM 831 C CA . LYS A 1 97 ? -3.285 15.001 25.346 1.00 87.56 97 LYS A CA 1
ATOM 832 C C . LYS A 1 97 ? -4.510 14.473 24.596 1.00 87.56 97 LYS A C 1
ATOM 834 O O . LYS A 1 97 ? -4.473 14.355 23.369 1.00 87.56 97 LYS A O 1
ATOM 839 N N . VAL A 1 98 ? -5.616 14.210 25.296 1.00 87.12 98 VAL A N 1
ATOM 840 C CA . VAL A 1 98 ? -6.884 13.804 24.666 1.00 87.12 98 VAL A CA 1
ATOM 841 C C . VAL A 1 98 ? -7.455 14.923 23.792 1.00 87.12 98 VAL A C 1
ATOM 843 O O . VAL A 1 98 ? -7.872 14.656 22.662 1.00 87.12 98 VAL A O 1
ATOM 846 N N . LYS A 1 99 ? -7.469 16.176 24.268 1.00 87.56 99 LYS A N 1
ATOM 847 C CA . LYS A 1 99 ? -7.924 17.333 23.470 1.00 87.56 99 LYS A CA 1
ATOM 848 C C . LYS A 1 99 ? -7.093 17.490 22.198 1.00 87.56 99 LYS A C 1
ATOM 850 O O . LYS A 1 99 ? -7.660 17.651 21.114 1.00 87.56 99 LYS A O 1
ATOM 855 N N . ASN A 1 100 ? -5.775 17.353 22.315 1.00 87.81 100 ASN A N 1
ATOM 856 C CA . ASN A 1 100 ? -4.868 17.378 21.172 1.00 87.81 100 ASN A CA 1
ATOM 857 C C . ASN A 1 100 ? -5.181 16.240 20.191 1.00 87.81 100 ASN A C 1
ATOM 859 O O . ASN A 1 100 ? -5.333 16.490 18.997 1.00 87.81 100 ASN A O 1
ATOM 863 N N . LEU A 1 101 ? -5.392 15.014 20.678 1.00 87.81 101 LEU A N 1
ATOM 864 C CA . LEU A 1 101 ? -5.771 13.873 19.839 1.00 87.81 101 LEU A CA 1
ATOM 865 C C . LEU A 1 101 ? -7.113 14.093 19.111 1.00 87.81 101 LEU A C 1
ATOM 867 O O . LEU A 1 101 ? -7.210 13.798 17.917 1.00 87.81 101 LEU A O 1
ATOM 871 N N . LYS A 1 102 ? -8.125 14.658 19.791 1.00 88.75 102 LYS A N 1
ATOM 872 C CA . LYS A 1 102 ? -9.452 14.965 19.215 1.00 88.75 102 LYS A CA 1
ATOM 873 C C . LYS A 1 102 ? -9.371 15.892 17.999 1.00 88.75 102 LYS A C 1
ATOM 875 O O . LYS A 1 102 ? -10.186 15.762 17.082 1.00 88.75 102 LYS A O 1
ATOM 880 N N . SER A 1 103 ? -8.388 16.794 17.951 1.00 87.62 103 SER A N 1
ATOM 881 C CA . SER A 1 103 ? -8.201 17.714 16.818 1.00 87.62 103 SER A CA 1
ATOM 882 C C . SER A 1 103 ? -7.899 16.987 15.497 1.00 87.62 103 SER A C 1
ATOM 884 O O . SER A 1 103 ? -8.332 17.432 14.432 1.00 87.62 103 SER A O 1
ATOM 886 N N . PHE A 1 104 ? -7.265 15.812 15.570 1.00 86.44 104 PHE A N 1
ATOM 887 C CA . PHE A 1 104 ? -6.904 14.983 14.417 1.00 86.44 104 PHE A CA 1
ATOM 888 C C . PHE A 1 104 ? -7.960 13.933 14.059 1.00 86.44 104 PHE A C 1
ATOM 890 O O . PHE A 1 104 ? -7.798 13.207 13.080 1.00 86.44 104 PHE A O 1
ATOM 897 N N . TRP A 1 105 ? -9.049 13.824 14.823 1.00 91.44 105 TRP A N 1
ATOM 898 C CA . TRP A 1 105 ? -10.056 12.797 14.587 1.00 91.44 105 TRP A CA 1
ATOM 899 C C . TRP A 1 105 ? -10.742 12.929 13.227 1.00 91.44 105 TRP A C 1
ATOM 901 O O . TRP A 1 105 ? -11.122 14.015 12.772 1.00 91.44 105 TRP A O 1
ATOM 911 N N . ASN A 1 106 ? -10.973 11.770 12.617 1.00 91.81 106 ASN A N 1
ATOM 912 C CA . ASN A 1 106 ? -11.786 11.644 11.423 1.00 91.81 106 ASN A CA 1
ATOM 913 C C . ASN A 1 106 ? -13.276 11.704 11.795 1.00 91.81 106 ASN A C 1
ATOM 915 O O . ASN A 1 106 ? -13.658 11.734 12.967 1.00 91.81 106 ASN A O 1
ATOM 919 N N . THR A 1 107 ? -14.128 11.741 10.775 1.00 93.19 107 THR A N 1
ATOM 920 C CA . THR A 1 107 ? -15.576 11.876 10.955 1.00 93.19 107 THR A CA 1
ATOM 921 C C . THR A 1 107 ? -16.175 10.738 11.783 1.00 93.19 107 THR A C 1
ATOM 923 O O . THR A 1 107 ? -17.027 11.011 12.623 1.00 93.19 107 THR A O 1
ATOM 926 N N . ILE A 1 108 ? -15.717 9.490 11.604 1.00 94.50 108 ILE A N 1
ATOM 927 C CA . ILE A 1 108 ? -16.265 8.352 12.356 1.00 94.50 108 ILE A CA 1
ATOM 928 C C . ILE A 1 108 ? -15.951 8.470 13.853 1.00 94.50 108 ILE A C 1
ATOM 930 O O . ILE A 1 108 ? -16.876 8.427 14.650 1.00 94.50 108 ILE A O 1
ATOM 934 N N . MET A 1 109 ? -14.708 8.787 14.237 1.00 94.25 109 MET A N 1
ATOM 935 C CA . MET A 1 109 ? -14.343 9.026 15.642 1.00 94.25 109 MET A CA 1
ATOM 936 C C . MET A 1 109 ? -15.160 10.165 16.264 1.00 94.25 109 MET A C 1
ATOM 938 O O . MET A 1 109 ? -15.679 10.032 17.370 1.00 94.25 109 MET A O 1
ATOM 942 N N . LYS A 1 110 ? -15.314 11.285 15.542 1.00 94.38 110 LYS A N 1
ATOM 943 C CA . LYS A 1 110 ? -16.111 12.432 16.010 1.00 94.38 110 LYS A CA 1
ATOM 944 C C . LYS A 1 110 ? -17.575 12.068 16.226 1.00 94.38 110 LYS A C 1
ATOM 946 O O . LYS A 1 110 ? -18.170 12.558 17.177 1.00 94.38 110 LYS A O 1
ATOM 951 N N . ASN A 1 111 ? -18.143 11.229 15.364 1.00 94.19 111 ASN A N 1
ATOM 952 C CA . ASN A 1 111 ? -19.527 10.785 15.484 1.00 94.19 111 ASN A CA 1
ATOM 953 C C . ASN A 1 111 ? -19.700 9.778 16.625 1.00 94.19 111 ASN A C 1
ATOM 955 O O . ASN A 1 111 ? -20.608 9.947 17.435 1.00 94.19 111 ASN A O 1
ATOM 959 N N . THR A 1 112 ? -18.813 8.783 16.727 1.00 95.19 112 THR A N 1
ATOM 960 C CA . THR A 1 112 ? -18.857 7.754 17.775 1.00 95.19 112 THR A CA 1
ATOM 961 C C . THR A 1 112 ? -18.740 8.371 19.168 1.00 95.19 112 THR A C 1
ATOM 963 O O . THR A 1 112 ? -19.503 7.993 20.054 1.00 95.19 112 THR A O 1
ATOM 966 N N . PHE A 1 113 ? -17.857 9.363 19.347 1.00 93.88 113 PHE A N 1
ATOM 967 C CA . PHE A 1 113 ? -17.557 9.976 20.650 1.00 93.88 113 PHE A CA 1
ATOM 968 C C . PHE A 1 113 ? -18.099 11.401 20.831 1.00 93.88 113 PHE A C 1
ATOM 970 O O . PHE A 1 113 ? -17.603 12.160 21.664 1.00 93.88 113 PHE A O 1
ATOM 977 N N . LYS A 1 114 ? -19.104 11.802 20.041 1.00 89.88 114 LYS A N 1
ATOM 978 C CA . LYS A 1 114 ? -19.611 13.187 20.003 1.00 89.88 114 LYS A CA 1
ATOM 979 C C . LYS A 1 114 ? -20.052 13.713 21.372 1.00 89.88 114 LYS A C 1
ATOM 981 O O . LYS A 1 114 ? -19.790 14.868 21.694 1.00 89.88 114 LYS A O 1
ATOM 986 N N . ASN A 1 115 ? -20.734 12.865 22.137 1.00 89.19 115 ASN A N 1
ATOM 987 C CA . ASN A 1 115 ? -21.351 13.217 23.417 1.00 89.19 115 ASN A CA 1
ATOM 988 C C . ASN A 1 115 ? -20.581 12.649 24.616 1.00 89.19 115 ASN A C 1
ATOM 990 O O . ASN A 1 115 ? -21.045 12.774 25.745 1.00 89.19 115 ASN A O 1
ATOM 994 N N . ASP A 1 116 ? -19.433 12.013 24.375 1.00 88.56 116 ASP A N 1
ATOM 995 C CA . ASP A 1 116 ? -18.649 11.402 25.437 1.00 88.56 116 ASP A CA 1
ATOM 996 C C . ASP A 1 116 ? -17.580 12.378 25.936 1.00 88.56 116 ASP A C 1
ATOM 998 O O . ASP A 1 116 ? -16.715 12.870 25.193 1.00 88.56 116 ASP A O 1
ATOM 1002 N N . GLU A 1 117 ? -17.611 12.625 27.239 1.00 88.25 117 GLU A N 1
ATOM 1003 C CA . GLU A 1 117 ? -16.440 13.112 27.955 1.00 88.25 117 GLU A CA 1
ATOM 1004 C C . GLU A 1 117 ? -15.379 12.003 27.932 1.00 88.25 117 GLU A C 1
ATOM 1006 O O . GLU A 1 117 ? -15.726 10.833 28.000 1.00 88.25 117 GLU A O 1
ATOM 1011 N N . ILE A 1 118 ? -14.095 12.312 27.770 1.00 89.00 118 ILE A N 1
ATOM 1012 C CA . ILE A 1 118 ? -13.043 11.281 27.781 1.00 89.00 118 ILE A CA 1
ATOM 1013 C C . ILE A 1 118 ? -12.105 11.617 28.922 1.00 89.00 118 ILE A C 1
ATOM 1015 O O . ILE A 1 118 ? -11.383 12.608 28.848 1.00 89.00 118 ILE A O 1
ATOM 1019 N N . SER A 1 119 ? -12.145 10.790 29.961 1.00 86.31 119 SER A N 1
ATOM 1020 C CA . SER A 1 119 ? -11.421 10.976 31.215 1.00 86.31 119 SER A CA 1
ATOM 1021 C C . SER A 1 119 ? -10.990 9.620 31.782 1.00 86.31 119 SER A C 1
ATOM 1023 O O . SER A 1 119 ? -11.472 8.569 31.356 1.00 86.31 119 SER A O 1
ATOM 1025 N N . ILE A 1 120 ? -10.135 9.627 32.806 1.00 84.44 120 ILE A N 1
ATOM 1026 C CA . ILE A 1 120 ? -9.801 8.403 33.555 1.00 84.44 120 ILE A CA 1
ATOM 1027 C C . ILE A 1 120 ? -11.050 7.780 34.193 1.00 84.44 120 ILE A C 1
ATOM 1029 O O . ILE A 1 120 ? -11.177 6.559 34.221 1.00 84.44 120 ILE A O 1
ATOM 1033 N N . LYS A 1 121 ? -12.000 8.598 34.669 1.00 87.62 121 LYS A N 1
ATOM 1034 C CA . LYS A 1 121 ? -13.181 8.123 35.414 1.00 87.62 121 LYS A CA 1
ATOM 1035 C C . LYS A 1 121 ? -14.104 7.241 34.580 1.00 87.62 121 LYS A C 1
ATOM 1037 O O . LYS A 1 121 ? -14.782 6.384 35.131 1.00 87.62 121 LYS A O 1
ATOM 1042 N N . ASN A 1 122 ? -14.156 7.470 33.272 1.00 90.12 122 ASN A N 1
ATOM 1043 C CA . ASN A 1 122 ? -15.008 6.721 32.355 1.00 90.12 122 ASN A CA 1
ATOM 1044 C C . ASN A 1 122 ? -14.218 5.897 31.335 1.00 90.12 122 ASN A C 1
ATOM 1046 O O . ASN A 1 122 ? -14.787 5.453 30.339 1.00 90.12 122 ASN A O 1
ATOM 1050 N N . LYS A 1 123 ? -12.930 5.662 31.605 1.00 91.06 123 LYS A N 1
ATOM 1051 C CA . LYS A 1 123 ? -12.019 4.878 30.771 1.00 91.06 123 LYS A CA 1
ATOM 1052 C C . LYS A 1 123 ? -12.634 3.559 30.302 1.00 91.06 123 LYS A C 1
ATOM 1054 O O . LYS A 1 123 ? -12.652 3.309 29.101 1.00 91.06 123 LYS A O 1
ATOM 1059 N N . ASP A 1 124 ? -13.164 2.752 31.220 1.00 92.75 124 ASP A N 1
ATOM 1060 C CA . ASP A 1 124 ? -13.678 1.416 30.892 1.00 92.75 124 ASP A CA 1
ATOM 1061 C C . ASP A 1 124 ? -14.874 1.484 29.936 1.00 92.75 124 ASP A C 1
ATOM 1063 O O . ASP A 1 124 ? -14.939 0.729 28.970 1.00 92.75 124 ASP A O 1
ATOM 1067 N N . ASN A 1 125 ? -15.763 2.466 30.121 1.00 94.12 125 ASN A N 1
ATOM 1068 C CA . ASN A 1 125 ? -16.888 2.700 29.213 1.00 94.12 125 ASN A CA 1
ATOM 1069 C C . ASN A 1 125 ? -16.415 3.113 27.813 1.00 94.12 125 ASN A C 1
ATOM 1071 O O . ASN A 1 125 ? -16.985 2.677 26.814 1.00 94.12 125 ASN A O 1
ATOM 1075 N N . ILE A 1 126 ? -15.370 3.943 27.723 1.00 94.44 126 ILE A N 1
ATOM 1076 C CA . ILE A 1 126 ? -14.794 4.346 26.434 1.00 94.44 126 ILE A CA 1
ATOM 1077 C C . ILE A 1 126 ? -14.124 3.153 25.746 1.00 94.44 126 ILE A C 1
ATOM 1079 O O . ILE A 1 126 ? -14.335 2.961 24.551 1.00 94.44 126 ILE A O 1
ATOM 1083 N N . LEU A 1 127 ? -13.365 2.331 26.476 1.00 95.06 127 LEU A N 1
ATOM 1084 C CA . LEU A 1 127 ? -12.726 1.129 25.930 1.00 95.06 127 LEU A CA 1
ATOM 1085 C C . LEU A 1 127 ? -13.758 0.104 25.441 1.00 95.06 127 LEU A C 1
ATOM 1087 O O . LEU A 1 127 ? -13.611 -0.413 24.335 1.00 95.06 127 LEU A O 1
ATOM 1091 N N . LEU A 1 128 ? -14.830 -0.128 26.206 1.00 96.00 128 LEU A N 1
ATOM 1092 C CA . LEU A 1 128 ? -15.955 -0.965 25.776 1.00 96.00 128 LEU A CA 1
ATOM 1093 C C . LEU A 1 128 ? -16.588 -0.419 24.496 1.00 96.00 128 LEU A C 1
ATOM 1095 O O . LEU A 1 128 ? -16.744 -1.150 23.526 1.00 96.00 128 LEU A O 1
ATOM 1099 N N . LYS A 1 129 ? -16.845 0.891 24.432 1.00 96.31 129 LYS A N 1
ATOM 1100 C CA . LYS A 1 129 ? -17.415 1.519 23.236 1.00 96.31 129 LYS A CA 1
ATOM 1101 C C . LYS A 1 129 ? -16.502 1.410 22.012 1.00 96.31 129 LYS A C 1
ATOM 1103 O O . LYS A 1 129 ? -17.009 1.253 20.901 1.00 96.31 129 LYS A O 1
ATOM 1108 N N . ILE A 1 130 ? -15.180 1.493 22.184 1.00 95.81 130 ILE A N 1
ATOM 1109 C CA . ILE A 1 130 ? -14.225 1.231 21.096 1.00 95.81 130 ILE A CA 1
ATOM 1110 C C . ILE A 1 130 ? -14.342 -0.225 20.642 1.00 95.81 130 ILE A C 1
ATOM 1112 O O . ILE A 1 130 ? -14.453 -0.457 19.443 1.00 95.81 130 ILE A O 1
ATOM 1116 N N . SER A 1 131 ? -14.376 -1.176 21.579 1.00 95.25 131 SER A N 1
ATOM 1117 C CA . SER A 1 131 ? -14.531 -2.604 21.283 1.00 95.25 131 SER A CA 1
ATOM 1118 C C . SER A 1 131 ? -15.826 -2.892 20.514 1.00 95.25 131 SER A C 1
ATOM 1120 O O . SER A 1 131 ? -15.786 -3.525 19.462 1.00 95.25 131 SER A O 1
ATOM 1122 N N . ASP A 1 132 ? -16.957 -2.351 20.972 1.00 96.38 132 ASP A N 1
ATOM 1123 C CA . ASP A 1 132 ? -18.278 -2.540 20.357 1.00 96.38 132 ASP A CA 1
ATOM 1124 C C . ASP A 1 132 ? -18.366 -1.956 18.938 1.00 96.38 132 ASP A C 1
ATOM 1126 O O . ASP A 1 132 ? -19.149 -2.417 18.111 1.00 96.38 132 ASP A O 1
ATOM 1130 N N . ASN A 1 133 ? -17.562 -0.930 18.640 1.00 96.00 133 ASN A N 1
ATOM 1131 C CA . ASN A 1 133 ? -17.541 -0.250 17.341 1.00 96.00 133 ASN A CA 1
ATOM 1132 C C . ASN A 1 133 ? -16.265 -0.548 16.535 1.00 96.00 133 ASN A C 1
ATOM 1134 O O . ASN A 1 133 ? -16.016 0.123 15.529 1.00 96.00 133 ASN A O 1
ATOM 1138 N N . LYS A 1 134 ? -15.447 -1.525 16.958 1.00 95.75 134 LYS A N 1
ATOM 1139 C CA . LYS A 1 134 ? -14.084 -1.748 16.448 1.00 95.75 134 LYS A CA 1
ATOM 1140 C C . LYS A 1 134 ? -14.060 -1.881 14.926 1.00 95.75 134 LYS A C 1
ATOM 1142 O O . LYS A 1 134 ? -13.348 -1.135 14.255 1.00 95.75 134 LYS A O 1
ATOM 1147 N N . LEU A 1 135 ? -14.880 -2.781 14.382 1.00 96.19 135 LEU A N 1
ATOM 1148 C CA . LEU A 1 135 ? -14.930 -3.065 12.947 1.00 96.19 135 LEU A CA 1
ATOM 1149 C C . LEU A 1 135 ? -15.286 -1.817 12.124 1.00 96.19 135 LEU A C 1
ATOM 1151 O O . LEU A 1 135 ? -14.581 -1.482 11.176 1.00 96.19 135 LEU A O 1
ATOM 1155 N N . GLU A 1 136 ? -16.331 -1.085 12.517 1.00 96.69 136 GLU A N 1
ATOM 1156 C CA . GLU A 1 136 ? -16.786 0.117 11.804 1.00 96.69 136 GLU A CA 1
ATOM 1157 C C . GLU A 1 136 ? -15.755 1.258 11.891 1.00 96.69 136 GLU A C 1
ATOM 1159 O O . GLU A 1 136 ? -15.502 1.957 10.903 1.00 96.69 136 GLU A O 1
ATOM 1164 N N . LEU A 1 137 ? -15.108 1.423 13.053 1.00 97.25 137 LEU A N 1
ATOM 1165 C CA . LEU A 1 137 ? -14.028 2.393 13.251 1.00 97.25 137 LEU A CA 1
ATOM 1166 C C . LEU A 1 137 ? -12.850 2.102 12.321 1.00 97.25 137 LEU A C 1
ATOM 1168 O O . LEU A 1 137 ? -12.372 3.021 11.645 1.00 97.25 137 LEU A O 1
ATOM 1172 N N . ILE A 1 138 ? -12.410 0.843 12.250 1.00 97.50 138 ILE A N 1
ATOM 1173 C CA . ILE A 1 138 ? -11.333 0.419 11.351 1.00 97.50 138 ILE A CA 1
ATOM 1174 C C . ILE A 1 138 ? -11.756 0.644 9.904 1.00 97.50 138 ILE A C 1
ATOM 1176 O O . ILE A 1 138 ? -11.061 1.347 9.172 1.00 97.50 138 ILE A O 1
ATOM 1180 N N . LYS A 1 139 ? -12.912 0.109 9.506 1.00 95.94 139 LYS A N 1
ATOM 1181 C CA . LYS A 1 139 ? -13.422 0.144 8.135 1.00 95.94 139 LYS A CA 1
ATOM 1182 C C . LYS A 1 139 ? -13.494 1.560 7.583 1.00 95.94 139 LYS A C 1
ATOM 1184 O O . LYS A 1 139 ? -12.845 1.877 6.586 1.00 95.94 139 LYS A O 1
ATOM 1189 N N . LYS A 1 140 ? -14.208 2.455 8.271 1.00 95.81 140 LYS A N 1
ATOM 1190 C CA . LYS A 1 140 ? -14.370 3.850 7.832 1.00 95.81 140 LYS A CA 1
ATOM 1191 C C . LYS A 1 140 ? -13.059 4.626 7.844 1.00 95.81 140 LYS A C 1
ATOM 1193 O O . LYS A 1 140 ? -12.859 5.494 6.992 1.00 95.81 140 LYS A O 1
ATOM 1198 N N . THR A 1 141 ? -12.165 4.328 8.786 1.00 95.94 141 THR A N 1
ATOM 1199 C CA . THR A 1 141 ? -10.835 4.947 8.824 1.00 95.94 141 THR A CA 1
ATOM 1200 C C . THR A 1 141 ? -9.991 4.479 7.641 1.00 95.94 141 THR A C 1
ATOM 1202 O O . THR A 1 141 ? -9.472 5.316 6.905 1.00 95.94 141 THR A O 1
ATOM 1205 N N . PHE A 1 142 ? -9.907 3.169 7.419 1.00 96.44 142 PHE A N 1
ATOM 1206 C CA . PHE A 1 142 ? -9.103 2.543 6.375 1.00 96.44 142 PHE A CA 1
ATOM 1207 C C . PHE A 1 142 ? -9.548 2.933 4.967 1.00 96.44 142 PHE A C 1
ATOM 1209 O O . PHE A 1 142 ? -8.737 3.386 4.155 1.00 96.44 142 PHE A O 1
ATOM 1216 N N . GLU A 1 143 ? -10.848 2.828 4.698 1.00 95.19 143 GLU A N 1
ATOM 1217 C CA . GLU A 1 143 ? -11.445 3.179 3.411 1.00 95.19 143 GLU A CA 1
ATOM 1218 C C . GLU A 1 143 ? -11.351 4.671 3.114 1.00 95.19 143 GLU A C 1
ATOM 1220 O O . GLU A 1 143 ? -11.114 5.057 1.971 1.00 95.19 143 GLU A O 1
ATOM 1225 N N . GLY A 1 144 ? -11.552 5.526 4.121 1.00 90.88 144 GLY A N 1
ATOM 1226 C CA . GLY A 1 144 ? -11.629 6.975 3.941 1.00 90.88 144 GLY A CA 1
ATOM 1227 C C . GLY A 1 144 ? -10.275 7.687 3.942 1.00 90.88 144 GLY A C 1
ATOM 1228 O O . GLY A 1 144 ? -10.136 8.753 3.333 1.00 90.88 144 GLY A O 1
ATOM 1229 N N . ALA A 1 145 ? -9.266 7.133 4.619 1.00 90.50 145 ALA A N 1
ATOM 1230 C CA . ALA A 1 145 ? -7.987 7.804 4.799 1.00 90.50 145 ALA A CA 1
ATOM 1231 C C . ALA A 1 145 ? -7.201 7.909 3.485 1.00 90.50 145 ALA A C 1
ATOM 1233 O O . ALA A 1 145 ? -6.885 6.922 2.819 1.00 90.50 145 ALA A O 1
ATOM 1234 N N . LYS A 1 146 ? -6.768 9.132 3.156 1.00 88.81 146 LYS A N 1
ATOM 1235 C CA . LYS A 1 146 ? -5.890 9.416 2.007 1.00 88.81 146 LYS A CA 1
ATOM 1236 C C . LYS A 1 146 ? -4.469 8.862 2.166 1.00 88.81 146 LYS A C 1
ATOM 1238 O O . LYS A 1 146 ? -3.660 9.012 1.263 1.00 88.81 146 LYS A O 1
ATOM 1243 N N . SER A 1 147 ? -4.164 8.200 3.273 1.00 87.50 147 SER A N 1
ATOM 1244 C CA . SER A 1 147 ? -2.878 7.554 3.542 1.00 87.50 147 SER A CA 1
ATOM 1245 C C . SER A 1 147 ? -2.969 6.021 3.614 1.00 87.50 147 SER A C 1
ATOM 1247 O O . SER A 1 147 ? -1.979 5.391 3.983 1.00 87.50 147 SER A O 1
ATOM 1249 N N . MET A 1 148 ? -4.137 5.438 3.303 1.00 93.81 148 MET A N 1
ATOM 1250 C CA . MET A 1 148 ? -4.424 3.995 3.349 1.00 93.81 148 MET A CA 1
ATOM 1251 C C . MET A 1 148 ? -5.128 3.552 2.049 1.00 93.81 148 MET A C 1
ATOM 1253 O O . MET A 1 148 ? -4.687 3.937 0.969 1.00 93.81 148 MET A O 1
ATOM 1257 N N . TYR A 1 149 ? -6.225 2.786 2.109 1.00 95.75 149 TYR A N 1
ATOM 1258 C CA . TYR A 1 149 ? -6.907 2.217 0.940 1.00 95.75 149 TYR A CA 1
ATOM 1259 C C . TYR A 1 149 ? -7.255 3.264 -0.127 1.00 95.75 149 TYR A C 1
ATOM 1261 O O . TYR A 1 149 ? -6.859 3.135 -1.284 1.00 95.75 149 TYR A O 1
ATOM 1269 N N . SER A 1 150 ? -7.883 4.369 0.293 1.00 93.88 150 SER A N 1
ATOM 1270 C CA . SER A 1 150 ? -8.282 5.512 -0.548 1.00 93.88 150 SER A CA 1
ATOM 1271 C C . SER A 1 150 ? -7.132 6.218 -1.281 1.00 93.88 150 SER A C 1
ATOM 1273 O O . SER A 1 150 ? -7.373 7.141 -2.065 1.00 93.88 150 SER A O 1
ATOM 1275 N N . LYS A 1 151 ? -5.873 5.878 -0.982 1.00 93.62 151 LYS A N 1
ATOM 1276 C CA . LYS A 1 151 ? -4.700 6.363 -1.717 1.00 93.62 151 LYS A CA 1
ATOM 1277 C C . LYS A 1 151 ? -4.484 5.594 -3.018 1.00 93.62 151 LYS A C 1
ATOM 1279 O O . LYS A 1 151 ? -4.042 6.186 -4.002 1.00 93.62 151 LYS A O 1
ATOM 1284 N N . PHE A 1 152 ? -4.800 4.302 -3.017 1.00 95.75 152 PHE A N 1
ATOM 1285 C CA . PHE A 1 152 ? -4.443 3.364 -4.081 1.00 95.75 152 PHE A CA 1
ATOM 1286 C C . PHE A 1 152 ? -5.657 2.819 -4.819 1.00 95.75 152 PHE A C 1
ATOM 1288 O O . PHE A 1 152 ? -5.575 2.603 -6.023 1.00 95.75 152 PHE A O 1
ATOM 1295 N N . CYS A 1 153 ? -6.776 2.634 -4.122 1.00 95.56 153 CYS A N 1
ATOM 1296 C CA . CYS A 1 153 ? -7.969 1.964 -4.619 1.00 95.56 153 CYS A CA 1
ATOM 1297 C C . CYS A 1 153 ? -9.209 2.828 -4.376 1.00 95.56 153 CYS A C 1
ATOM 1299 O O . CYS A 1 153 ? -9.257 3.634 -3.445 1.00 95.56 153 CYS A O 1
ATOM 1301 N N . ASN A 1 154 ? -10.221 2.682 -5.229 1.00 94.06 154 ASN A N 1
ATOM 1302 C CA . ASN A 1 154 ? -11.487 3.375 -5.069 1.00 94.06 154 ASN A CA 1
ATOM 1303 C C . ASN A 1 154 ? -12.320 2.674 -3.980 1.00 94.06 154 ASN A C 1
ATOM 1305 O O . ASN A 1 154 ? -12.668 1.502 -4.162 1.00 94.06 154 ASN A O 1
ATOM 1309 N N . PRO A 1 155 ? -12.689 3.362 -2.879 1.00 93.75 155 PRO A N 1
ATOM 1310 C CA . PRO A 1 155 ? -13.522 2.789 -1.815 1.00 93.75 155 PRO A CA 1
ATOM 1311 C C . PRO A 1 155 ? -14.836 2.188 -2.312 1.00 93.75 155 PRO A C 1
ATOM 1313 O O . PRO A 1 155 ? -15.308 1.209 -1.748 1.00 93.75 155 PRO A O 1
ATOM 1316 N N . SER A 1 156 ? -15.412 2.704 -3.406 1.00 91.81 156 SER A N 1
ATOM 1317 C CA . SER A 1 156 ? -16.658 2.152 -3.951 1.00 91.81 156 SER A CA 1
ATOM 1318 C C . SER A 1 156 ? -16.507 0.755 -4.560 1.00 91.81 156 SER A C 1
ATOM 1320 O O . SER A 1 156 ? -17.525 0.139 -4.872 1.00 91.81 156 SER A O 1
ATOM 1322 N N . CYS A 1 157 ? -15.281 0.270 -4.767 1.00 92.50 157 CYS A N 1
ATOM 1323 C CA . CYS A 1 157 ? -14.982 -1.042 -5.343 1.00 92.50 157 CYS A CA 1
ATOM 1324 C C . CYS A 1 157 ? -14.502 -2.074 -4.312 1.00 92.50 157 CYS A C 1
ATOM 1326 O O . CYS A 1 157 ? -14.362 -3.235 -4.677 1.00 92.50 157 CYS A O 1
ATOM 1328 N N . MET A 1 158 ? -14.249 -1.664 -3.067 1.00 93.44 158 MET A N 1
ATOM 1329 C CA . MET A 1 158 ? -13.661 -2.528 -2.042 1.00 93.44 158 MET A CA 1
ATOM 1330 C C . MET A 1 158 ? -14.545 -3.738 -1.733 1.00 93.44 158 MET A C 1
ATOM 1332 O O . MET A 1 158 ? -15.755 -3.582 -1.558 1.00 93.44 158 MET A O 1
ATOM 1336 N N . GLY A 1 159 ? -13.944 -4.930 -1.686 1.00 92.50 159 GLY A N 1
ATOM 1337 C CA . GLY A 1 159 ? -14.627 -6.185 -1.366 1.00 92.50 159 GLY A CA 1
ATOM 1338 C C . GLY A 1 159 ? -15.673 -6.621 -2.394 1.00 92.50 159 GLY A C 1
ATOM 1339 O O . GLY A 1 159 ? -16.413 -7.570 -2.151 1.00 92.50 159 GLY A O 1
ATOM 1340 N N . LYS A 1 160 ? -15.766 -5.933 -3.539 1.00 93.75 160 LYS A N 1
ATOM 1341 C CA . LYS A 1 160 ? -16.669 -6.310 -4.628 1.00 93.75 160 LYS A CA 1
ATOM 1342 C C . LYS A 1 160 ? -15.990 -7.286 -5.574 1.00 93.75 160 LYS A C 1
ATOM 1344 O O . LYS A 1 160 ? -14.778 -7.214 -5.808 1.00 93.75 160 LYS A O 1
ATOM 1349 N N . GLU A 1 161 ? -16.819 -8.121 -6.192 1.00 92.88 161 GLU A N 1
ATOM 1350 C CA . GLU A 1 161 ? -16.424 -8.955 -7.322 1.00 92.88 161 GLU A CA 1
ATOM 1351 C C . GLU A 1 161 ? -15.802 -8.127 -8.456 1.00 92.88 161 GLU A C 1
ATOM 1353 O O . GLU A 1 161 ? -15.934 -6.899 -8.526 1.00 92.88 161 GLU A O 1
ATOM 1358 N N . LYS A 1 162 ? -15.127 -8.826 -9.371 1.00 91.00 162 LYS A N 1
ATOM 1359 C CA . LYS A 1 162 ? -14.494 -8.246 -10.555 1.00 91.00 162 LYS A CA 1
ATOM 1360 C C . LYS A 1 162 ? -15.461 -7.353 -11.339 1.00 91.00 162 LYS A C 1
ATOM 1362 O O . LYS A 1 162 ? -16.520 -7.792 -11.785 1.00 91.00 162 LYS A O 1
ATOM 1367 N N . GLN A 1 163 ? -15.056 -6.106 -11.569 1.00 89.12 163 GLN A N 1
ATOM 1368 C CA . GLN A 1 163 ? -15.861 -5.104 -12.275 1.00 89.12 163 GLN A CA 1
ATOM 1369 C C . GLN A 1 163 ? -15.358 -4.830 -13.698 1.00 89.12 163 GLN A C 1
ATOM 1371 O O . GLN A 1 163 ? -14.229 -5.151 -14.064 1.00 89.12 163 GLN A O 1
ATOM 1376 N N . LYS A 1 164 ? -16.192 -4.156 -14.508 1.00 88.00 164 LYS A N 1
ATOM 1377 C CA . LYS A 1 164 ? -15.819 -3.637 -15.843 1.00 88.00 164 LYS A CA 1
ATOM 1378 C C . LYS A 1 164 ? -14.960 -2.364 -15.801 1.00 88.00 164 LYS A C 1
ATOM 1380 O O . LYS A 1 164 ? -14.934 -1.602 -16.764 1.00 88.00 164 LYS A O 1
ATOM 1385 N N . ILE A 1 165 ? -14.322 -2.099 -14.666 1.00 87.81 165 ILE A N 1
ATOM 1386 C CA . ILE A 1 165 ? -13.410 -0.984 -14.400 1.00 87.81 165 ILE A CA 1
ATOM 1387 C C . ILE A 1 165 ? -12.402 -1.435 -13.357 1.00 87.81 165 ILE A C 1
ATOM 1389 O O . ILE A 1 165 ? -12.764 -2.131 -12.412 1.00 87.81 165 ILE A O 1
ATOM 1393 N N . CYS A 1 166 ? -11.152 -1.008 -13.512 1.00 92.12 166 CYS A N 1
ATOM 1394 C CA . CYS A 1 166 ? -10.115 -1.283 -12.528 1.00 92.12 166 CYS A CA 1
ATOM 1395 C C . CYS A 1 166 ? -10.408 -0.532 -11.223 1.00 92.12 166 CYS A C 1
ATOM 1397 O O . CYS A 1 166 ? -10.676 0.671 -11.253 1.00 92.12 166 CYS A O 1
ATOM 1399 N N . ARG A 1 167 ? -10.308 -1.203 -10.072 1.00 95.12 167 ARG A N 1
ATOM 1400 C CA . ARG A 1 167 ? -10.475 -0.551 -8.762 1.00 95.12 167 ARG A CA 1
ATOM 1401 C C . ARG A 1 167 ? -9.353 0.416 -8.384 1.00 95.12 167 ARG A C 1
ATOM 1403 O O . ARG A 1 167 ? -9.550 1.242 -7.498 1.00 95.12 167 ARG A O 1
ATOM 1410 N N . LEU A 1 168 ? -8.192 0.346 -9.035 1.00 95.00 168 LEU A N 1
ATOM 1411 C CA . LEU A 1 168 ? -7.034 1.183 -8.711 1.00 95.00 168 LEU A CA 1
ATOM 1412 C C . LEU A 1 168 ? -7.233 2.651 -9.114 1.00 95.00 168 LEU A C 1
ATOM 1414 O O . LEU A 1 168 ? -7.549 2.962 -10.261 1.00 95.00 168 LEU A O 1
ATOM 1418 N N . LEU A 1 169 ? -6.972 3.580 -8.194 1.00 90.62 169 LEU A N 1
ATOM 1419 C CA . LEU A 1 169 ? -7.026 5.029 -8.414 1.00 90.62 169 LEU A CA 1
ATOM 1420 C C . LEU A 1 169 ? -5.868 5.486 -9.310 1.00 90.62 169 LEU A C 1
ATOM 1422 O O . LEU A 1 169 ? -4.740 5.683 -8.854 1.00 90.62 169 LEU A O 1
ATOM 1426 N N . GLY A 1 170 ? -6.176 5.642 -10.594 1.00 86.94 170 GLY A N 1
ATOM 1427 C CA . GLY A 1 170 ? -5.239 5.895 -11.693 1.00 86.94 170 GLY A CA 1
ATOM 1428 C C . GLY A 1 170 ? -5.623 5.113 -12.949 1.00 86.94 170 GLY A C 1
ATOM 1429 O O . GLY A 1 170 ? -5.356 5.563 -14.057 1.00 86.94 170 GLY A O 1
ATOM 1430 N N . TYR A 1 171 ? -6.329 3.996 -12.758 1.00 88.38 171 TYR A N 1
ATOM 1431 C CA . TYR A 1 171 ? -6.929 3.171 -13.812 1.00 88.38 171 TYR A CA 1
ATOM 1432 C C . TYR A 1 171 ? -8.462 3.128 -13.710 1.00 88.38 171 TYR A C 1
ATOM 1434 O O . TYR A 1 171 ? -9.140 2.732 -14.657 1.00 88.38 171 TYR A O 1
ATOM 1442 N N . TYR A 1 172 ? -9.014 3.538 -12.565 1.00 86.25 172 TYR A N 1
ATOM 1443 C CA . TYR A 1 172 ? -10.444 3.681 -12.337 1.00 86.25 172 TYR A CA 1
ATOM 1444 C C . TYR A 1 172 ? -11.044 4.770 -13.221 1.00 86.25 172 TYR A C 1
ATOM 1446 O O . TYR A 1 172 ? -10.501 5.873 -13.337 1.00 86.25 172 TYR A O 1
ATOM 1454 N N . VAL A 1 173 ? -12.230 4.494 -13.764 1.00 81.31 173 VAL A N 1
ATOM 1455 C CA . VAL A 1 173 ? -12.994 5.469 -14.536 1.00 81.31 173 VAL A CA 1
ATOM 1456 C C . VAL A 1 173 ? -14.447 5.496 -14.086 1.00 81.31 173 VAL A C 1
ATOM 1458 O O . VAL A 1 173 ? -15.102 4.465 -13.970 1.00 81.31 173 VAL A O 1
ATOM 1461 N N . ASP A 1 174 ? -14.973 6.708 -13.907 1.00 78.88 174 ASP A N 1
ATOM 1462 C CA . ASP A 1 174 ? -16.403 6.941 -13.731 1.00 78.88 174 ASP A CA 1
ATOM 1463 C C . ASP A 1 174 ? -17.163 6.674 -15.043 1.00 78.88 174 ASP A C 1
ATOM 1465 O O . ASP A 1 174 ? -17.217 7.516 -15.952 1.00 78.88 174 ASP A O 1
ATOM 1469 N N . GLN A 1 175 ? -17.750 5.479 -15.137 1.00 74.19 175 GLN A N 1
ATOM 1470 C CA . GLN A 1 175 ? -18.518 5.047 -16.304 1.00 74.19 175 GLN A CA 1
ATOM 1471 C C . GLN A 1 175 ? -19.749 5.927 -16.567 1.00 74.19 175 GLN A C 1
ATOM 1473 O O . GLN A 1 175 ? -20.141 6.087 -17.721 1.00 74.19 175 GLN A O 1
ATOM 1478 N N . GLY A 1 176 ? -20.328 6.560 -15.541 1.00 72.25 176 GLY A N 1
ATOM 1479 C CA . GLY A 1 176 ? -21.498 7.426 -15.708 1.00 72.25 176 GLY A CA 1
ATOM 1480 C C . GLY A 1 176 ? -21.199 8.704 -16.496 1.00 72.25 176 GLY A C 1
ATOM 1481 O O . GLY A 1 176 ? -22.117 9.350 -16.993 1.00 72.25 176 GLY A O 1
ATOM 1482 N N . ARG A 1 177 ? -19.918 9.078 -16.622 1.00 68.56 177 ARG A N 1
ATOM 1483 C CA . ARG A 1 177 ? -19.500 10.355 -17.220 1.00 68.56 177 ARG A CA 1
ATOM 1484 C C . ARG A 1 177 ? -18.518 10.225 -18.382 1.00 68.56 177 ARG A C 1
ATOM 1486 O O . ARG A 1 177 ? -18.426 11.157 -19.175 1.00 68.56 177 ARG A O 1
ATOM 1493 N N . LYS A 1 178 ? -17.755 9.128 -18.477 1.00 72.56 178 LYS A N 1
ATOM 1494 C CA . LYS A 1 178 ? -16.554 9.065 -19.338 1.00 72.56 178 LYS A CA 1
ATOM 1495 C C . LYS A 1 178 ? -16.464 7.855 -20.279 1.00 72.56 178 LYS A C 1
ATOM 1497 O O . LYS A 1 178 ? -15.414 7.643 -20.873 1.00 72.56 178 LYS A O 1
ATOM 1502 N N . THR A 1 179 ? -17.530 7.082 -20.478 1.00 70.00 179 THR A N 1
ATOM 1503 C CA . THR A 1 179 ? -17.511 5.832 -21.277 1.00 70.00 179 THR A CA 1
ATOM 1504 C C . THR A 1 179 ? -17.002 5.984 -22.712 1.00 70.00 179 THR A C 1
ATOM 1506 O O . THR A 1 179 ? -16.170 5.189 -23.131 1.00 70.00 179 THR A O 1
ATOM 1509 N N . LYS A 1 180 ? -17.421 7.018 -23.457 1.00 67.69 180 LYS A N 1
ATOM 1510 C CA . LYS A 1 180 ? -16.988 7.209 -24.861 1.00 67.69 180 LYS A CA 1
ATOM 1511 C C . LYS A 1 180 ? -15.507 7.566 -25.016 1.00 67.69 180 LYS A C 1
ATOM 1513 O O . LYS A 1 180 ? -14.938 7.337 -26.072 1.00 67.69 180 LYS A O 1
ATOM 1518 N N . SER A 1 181 ? -14.879 8.145 -23.994 1.00 73.31 181 SER A N 1
ATOM 1519 C CA . SER A 1 181 ? -13.474 8.578 -24.049 1.00 73.31 181 SER A CA 1
ATOM 1520 C C . SER A 1 181 ? -12.463 7.481 -23.699 1.00 73.31 181 SER A C 1
ATOM 1522 O O . SER A 1 181 ? -11.266 7.731 -23.764 1.00 73.31 181 SER A O 1
ATOM 1524 N N . LEU A 1 182 ? -12.922 6.295 -23.292 1.00 73.75 182 LEU A N 1
ATOM 1525 C CA . LEU A 1 182 ? -12.049 5.215 -22.812 1.00 73.75 182 LEU A CA 1
ATOM 1526 C C . LEU A 1 182 ? -11.566 4.260 -23.884 1.00 73.75 182 LEU A C 1
ATOM 1528 O O . LEU A 1 182 ? -10.718 3.411 -23.616 1.00 73.75 182 LEU A O 1
ATOM 1532 N N . SER A 1 183 ? -12.134 4.370 -25.071 1.00 74.19 183 SER A N 1
ATOM 1533 C CA . SER A 1 183 ? -12.071 3.299 -26.041 1.00 74.19 183 SER A CA 1
ATOM 1534 C C . SER A 1 183 ? -11.535 3.818 -27.352 1.00 74.19 183 SER A C 1
ATOM 1536 O O . SER A 1 183 ? -11.708 4.989 -27.707 1.00 74.19 183 SER A O 1
ATOM 1538 N N . PHE A 1 184 ? -10.842 2.936 -28.057 1.00 79.38 184 PHE A N 1
ATOM 1539 C CA . PHE A 1 184 ? -10.280 3.259 -29.347 1.00 79.38 184 PHE A CA 1
ATOM 1540 C C . PHE A 1 184 ? -11.406 3.671 -30.296 1.00 79.38 184 PHE A C 1
ATOM 1542 O O . PHE A 1 184 ? -12.466 3.048 -30.330 1.00 79.38 184 PHE A O 1
ATOM 1549 N N . ASN A 1 185 ? -11.193 4.761 -31.032 1.00 84.38 185 ASN A N 1
ATOM 1550 C CA . ASN A 1 185 ? -12.187 5.314 -31.949 1.00 84.38 185 ASN A CA 1
ATOM 1551 C C . ASN A 1 185 ? -13.567 5.595 -31.304 1.00 84.38 185 ASN A C 1
ATOM 1553 O O . ASN A 1 185 ? -14.596 5.508 -31.970 1.00 84.38 185 ASN A O 1
ATOM 1557 N N . TRP A 1 186 ? -13.598 5.924 -30.007 1.00 81.19 186 TRP A N 1
ATOM 1558 C CA . TRP A 1 186 ? -14.826 6.192 -29.244 1.00 81.19 186 TRP A CA 1
ATOM 1559 C C . TRP A 1 186 ? -15.846 5.038 -29.221 1.00 81.19 186 TRP A C 1
ATOM 1561 O O . TRP A 1 186 ? -17.015 5.256 -28.886 1.00 81.19 186 TRP A O 1
ATOM 1571 N N . ASP A 1 187 ? -15.420 3.811 -29.535 1.00 82.19 187 ASP A N 1
ATOM 1572 C CA . ASP A 1 187 ? -16.263 2.616 -29.492 1.00 82.19 187 ASP A CA 1
ATOM 1573 C C . ASP A 1 187 ? -16.051 1.851 -28.186 1.00 82.19 187 ASP A C 1
ATOM 1575 O O . ASP A 1 187 ? -15.066 1.136 -28.019 1.00 82.19 187 ASP A O 1
ATOM 1579 N N . TYR A 1 188 ? -17.007 1.966 -27.260 1.00 80.56 188 TYR A N 1
ATOM 1580 C CA . TYR A 1 188 ? -16.926 1.322 -25.948 1.00 80.56 188 TYR A CA 1
ATOM 1581 C C . TYR A 1 188 ? -16.703 -0.197 -26.008 1.00 80.56 188 TYR A C 1
ATOM 1583 O O . TYR A 1 188 ? -16.102 -0.759 -25.093 1.00 80.56 188 TYR A O 1
ATOM 1591 N N . ASN A 1 189 ? -17.111 -0.862 -27.092 1.00 82.88 189 ASN A N 1
ATOM 1592 C CA . ASN A 1 189 ? -16.918 -2.303 -27.245 1.00 82.88 189 ASN A CA 1
ATOM 1593 C C . ASN A 1 189 ? -15.443 -2.699 -27.384 1.00 82.88 189 ASN A C 1
ATOM 1595 O O . ASN A 1 189 ? -15.095 -3.845 -27.119 1.00 82.88 189 ASN A O 1
ATOM 1599 N N . THR A 1 190 ? -14.564 -1.761 -27.748 1.00 82.31 190 THR A N 1
ATOM 1600 C CA . THR A 1 190 ? -13.118 -2.002 -27.805 1.00 82.31 190 THR A CA 1
ATOM 1601 C C . THR A 1 190 ? -12.431 -1.771 -26.456 1.00 82.31 190 THR A C 1
ATOM 1603 O O . THR A 1 190 ? -11.202 -1.809 -26.385 1.00 82.31 190 THR A O 1
ATOM 1606 N N . TYR A 1 191 ? -13.172 -1.428 -25.398 1.00 82.81 191 TYR A N 1
ATOM 1607 C CA . TYR A 1 191 ? -12.586 -1.168 -24.089 1.00 82.81 191 TYR A CA 1
ATOM 1608 C C . TYR A 1 191 ? -12.090 -2.465 -23.447 1.00 82.81 191 TYR A C 1
ATOM 1610 O O . TYR A 1 191 ? -12.877 -3.364 -23.151 1.00 82.81 191 TYR A O 1
ATOM 1618 N N . VAL A 1 192 ? -10.789 -2.532 -23.169 1.00 83.62 192 VAL A N 1
ATOM 1619 C CA . VAL A 1 192 ? -10.191 -3.613 -22.383 1.00 83.62 192 VAL A CA 1
ATOM 1620 C C . VAL A 1 192 ? -10.009 -3.113 -20.957 1.00 83.62 192 VAL A C 1
ATOM 1622 O O . VAL A 1 192 ? -9.312 -2.128 -20.718 1.00 83.62 192 VAL A O 1
ATOM 1625 N N . TYR A 1 193 ? -10.651 -3.789 -20.009 1.00 84.50 193 TYR A N 1
ATOM 1626 C CA . TYR A 1 193 ? -10.508 -3.512 -18.585 1.00 84.50 193 TYR A CA 1
ATOM 1627 C C . TYR A 1 193 ? -9.834 -4.679 -17.879 1.00 84.50 193 TYR A C 1
ATOM 1629 O O . TYR A 1 193 ? -10.004 -5.843 -18.241 1.00 84.50 193 TYR A O 1
ATOM 1637 N N . GLU A 1 194 ? -9.109 -4.349 -16.818 1.00 89.06 194 GLU A N 1
ATOM 1638 C CA . GLU A 1 194 ? -8.417 -5.323 -15.996 1.00 89.06 194 GLU A CA 1
ATOM 1639 C C . GLU A 1 194 ? -8.635 -4.994 -14.517 1.00 89.06 194 GLU A C 1
ATOM 1641 O O . GLU A 1 194 ? -8.082 -4.033 -13.979 1.00 89.06 194 GLU A O 1
ATOM 1646 N N . ASP A 1 195 ? -9.499 -5.782 -13.884 1.00 94.56 195 ASP A N 1
ATOM 1647 C CA . ASP A 1 195 ? -9.832 -5.704 -12.463 1.00 94.56 195 ASP A CA 1
ATOM 1648 C C . ASP A 1 195 ? -9.803 -7.103 -11.847 1.00 94.56 195 ASP A C 1
ATOM 1650 O O . ASP A 1 195 ? -10.161 -8.083 -12.510 1.00 94.56 195 ASP A O 1
ATOM 1654 N N . TYR A 1 196 ? -9.384 -7.164 -10.586 1.00 95.81 196 TYR A N 1
ATOM 1655 C CA . TYR A 1 196 ? -9.205 -8.382 -9.801 1.00 95.81 196 TYR A CA 1
ATOM 1656 C C . TYR A 1 196 ? -9.452 -8.071 -8.325 1.00 95.81 196 TYR A C 1
ATOM 1658 O O . TYR A 1 196 ? -9.051 -7.005 -7.855 1.00 95.81 196 TYR A O 1
ATOM 1666 N N . CYS A 1 197 ? -10.092 -8.985 -7.593 1.00 96.12 197 CYS A N 1
ATOM 1667 C CA . CYS A 1 197 ? -10.389 -8.815 -6.164 1.00 96.12 197 CYS A CA 1
ATOM 1668 C C . CYS A 1 197 ? -9.113 -8.637 -5.330 1.00 96.12 197 CYS A C 1
ATOM 1670 O O . CYS A 1 197 ? -9.049 -7.837 -4.404 1.00 96.12 197 CYS A O 1
ATOM 1672 N N . GLU A 1 198 ? -8.056 -9.312 -5.756 1.00 97.44 198 GLU A N 1
ATOM 1673 C CA . GLU A 1 198 ? -6.704 -9.306 -5.221 1.00 97.44 198 GLU A CA 1
ATOM 1674 C C . GLU A 1 198 ? -6.090 -7.902 -5.173 1.00 97.44 198 GLU A C 1
ATOM 1676 O O . GLU A 1 198 ? -5.230 -7.621 -4.338 1.00 97.44 198 GLU A O 1
ATOM 1681 N N . PHE A 1 199 ? -6.547 -6.982 -6.029 1.00 97.62 199 PHE A N 1
ATOM 1682 C CA . PHE A 1 199 ? -6.072 -5.601 -6.022 1.00 97.62 199 PHE A CA 1
ATOM 1683 C C . PHE A 1 199 ? -6.490 -4.826 -4.763 1.00 97.62 199 PHE A C 1
ATOM 1685 O O . PHE A 1 199 ? -5.880 -3.797 -4.474 1.00 97.62 199 PHE A O 1
ATOM 1692 N N . ASP A 1 200 ? -7.437 -5.328 -3.963 1.00 97.75 200 ASP A N 1
ATOM 1693 C CA . ASP A 1 200 ? -7.739 -4.757 -2.642 1.00 97.75 200 ASP A CA 1
ATOM 1694 C C . ASP A 1 200 ? -6.550 -4.858 -1.677 1.00 97.75 200 ASP A C 1
ATOM 1696 O O . ASP A 1 200 ? -6.433 -4.037 -0.770 1.00 97.75 200 ASP A O 1
ATOM 1700 N N . TYR A 1 201 ? -5.617 -5.786 -1.916 1.00 98.12 201 TYR A N 1
ATOM 1701 C CA . TYR A 1 201 ? -4.436 -5.998 -1.078 1.00 98.12 201 TYR A CA 1
ATOM 1702 C C . TYR A 1 201 ? -3.234 -5.114 -1.443 1.00 98.12 201 TYR A C 1
ATOM 1704 O O . TYR A 1 201 ? -2.265 -5.043 -0.685 1.00 98.12 201 TYR A O 1
ATOM 1712 N N . ILE A 1 202 ? -3.287 -4.382 -2.561 1.00 97.75 202 ILE A N 1
ATOM 1713 C CA . ILE A 1 202 ? -2.203 -3.490 -3.011 1.00 97.75 202 ILE A CA 1
ATOM 1714 C C . ILE A 1 202 ? -1.762 -2.450 -1.958 1.00 97.75 202 ILE A C 1
ATOM 1716 O O . ILE A 1 202 ? -0.552 -2.238 -1.830 1.00 97.75 202 ILE A O 1
ATOM 1720 N N . PRO A 1 203 ? -2.652 -1.822 -1.159 1.00 96.06 203 PRO A N 1
ATOM 1721 C CA . PRO A 1 203 ? -2.243 -0.881 -0.115 1.00 96.06 203 PRO A CA 1
ATOM 1722 C C . PRO A 1 203 ? -1.237 -1.456 0.888 1.00 96.06 203 PRO A C 1
ATOM 1724 O O . PRO A 1 203 ? -0.455 -0.701 1.459 1.00 96.06 203 PRO A O 1
ATOM 1727 N N . PHE A 1 204 ? -1.239 -2.776 1.093 1.00 96.56 204 PHE A N 1
ATOM 1728 C CA . PHE A 1 204 ? -0.337 -3.456 2.021 1.00 96.56 204 PHE A CA 1
ATOM 1729 C C . PHE A 1 204 ? 1.019 -3.797 1.418 1.00 96.56 204 PHE A C 1
ATOM 1731 O O . PHE A 1 204 ? 1.835 -4.385 2.118 1.00 96.56 204 PHE A O 1
ATOM 1738 N N . ALA A 1 205 ? 1.279 -3.477 0.151 1.00 95.31 205 ALA A N 1
ATOM 1739 C CA . ALA A 1 205 ? 2.590 -3.657 -0.469 1.00 95.31 205 ALA A CA 1
ATOM 1740 C C . ALA A 1 205 ? 3.452 -2.397 -0.398 1.00 95.31 205 ALA A C 1
ATOM 1742 O O . ALA A 1 205 ? 4.666 -2.492 -0.228 1.00 95.31 205 ALA A O 1
ATOM 1743 N N . PHE A 1 206 ? 2.814 -1.232 -0.495 1.00 91.62 206 PHE A N 1
ATOM 1744 C CA . PHE A 1 206 ? 3.483 0.060 -0.550 1.00 91.62 206 PHE A CA 1
ATOM 1745 C C . PHE A 1 206 ? 3.985 0.531 0.823 1.00 91.62 206 PHE A C 1
ATOM 1747 O O . PHE A 1 206 ? 3.403 0.214 1.861 1.00 91.62 206 PHE A O 1
ATOM 1754 N N . SER A 1 207 ? 5.027 1.369 0.824 1.00 85.88 207 SER A N 1
ATOM 1755 C CA . SER A 1 207 ? 5.447 2.106 2.023 1.00 85.88 207 SER A CA 1
ATOM 1756 C C . SER A 1 207 ? 4.344 3.052 2.523 1.00 85.88 207 SER A C 1
ATOM 1758 O O . SER A 1 207 ? 3.535 3.578 1.744 1.00 85.88 207 SER A O 1
ATOM 1760 N N . LYS A 1 208 ? 4.292 3.281 3.841 1.00 82.44 208 LYS A N 1
ATOM 1761 C CA . LYS A 1 208 ? 3.161 3.963 4.487 1.00 82.44 208 LYS A CA 1
ATOM 1762 C C . LYS A 1 208 ? 3.330 5.486 4.536 1.00 82.44 208 LYS A C 1
ATOM 1764 O O . LYS A 1 208 ? 2.359 6.170 4.857 1.00 82.44 208 LYS A O 1
ATOM 1769 N N . GLY A 1 209 ? 4.489 6.033 4.185 1.00 74.69 209 GLY A N 1
ATOM 1770 C CA . GLY A 1 209 ? 4.715 7.478 4.122 1.00 74.69 209 GLY A CA 1
ATOM 1771 C C . GLY A 1 209 ? 3.792 8.250 3.161 1.00 74.69 209 GLY A C 1
ATOM 1772 O O . GLY A 1 209 ? 3.065 7.698 2.327 1.00 74.69 209 GLY A O 1
ATOM 1773 N N . ASP A 1 210 ? 3.842 9.581 3.256 1.00 72.56 210 ASP A N 1
ATOM 1774 C CA . ASP A 1 210 ? 3.104 10.489 2.364 1.00 72.56 210 ASP A CA 1
ATOM 1775 C C . ASP A 1 210 ? 3.467 10.273 0.891 1.00 72.56 210 ASP A C 1
ATOM 1777 O O . ASP A 1 210 ? 2.604 10.313 0.010 1.00 72.56 210 ASP A O 1
ATOM 1781 N N . SER A 1 211 ? 4.726 9.946 0.628 1.00 74.94 211 SER A N 1
ATOM 1782 C CA . SER A 1 211 ? 5.161 9.378 -0.641 1.00 74.94 211 SER A CA 1
ATOM 1783 C C . SER A 1 211 ? 5.259 7.865 -0.475 1.00 74.94 211 SER A C 1
ATOM 1785 O O . SER A 1 211 ? 6.101 7.373 0.273 1.00 74.94 211 SER A O 1
ATOM 1787 N N . SER A 1 212 ? 4.346 7.141 -1.123 1.00 83.75 212 SER A N 1
ATOM 1788 C CA . SER A 1 212 ? 4.283 5.680 -1.043 1.00 83.75 212 SER A CA 1
ATOM 1789 C C . SER A 1 212 ? 5.031 5.051 -2.205 1.00 83.75 212 SER A C 1
ATOM 1791 O O . SER A 1 212 ? 4.833 5.472 -3.347 1.00 83.75 212 SER A O 1
ATOM 1793 N N . PHE A 1 213 ? 5.820 4.018 -1.920 1.00 83.88 213 PHE A N 1
ATOM 1794 C CA . PHE A 1 213 ? 6.693 3.348 -2.883 1.00 83.88 213 PHE A CA 1
ATOM 1795 C C . PHE A 1 213 ? 6.499 1.842 -2.885 1.00 83.88 213 PHE A C 1
ATOM 1797 O O . PHE A 1 213 ? 6.241 1.247 -1.841 1.00 83.88 213 PHE A O 1
ATOM 1804 N N . PHE A 1 214 ? 6.689 1.251 -4.056 1.00 90.06 214 PHE A N 1
ATOM 1805 C CA . PHE A 1 214 ? 6.765 -0.183 -4.262 1.00 90.06 214 PHE A CA 1
ATOM 1806 C C . PHE A 1 214 ? 7.887 -0.480 -5.259 1.00 90.06 214 PHE A C 1
ATOM 1808 O O . PHE A 1 214 ? 7.911 0.086 -6.352 1.00 90.06 214 PHE A O 1
ATOM 1815 N N . ILE A 1 215 ? 8.825 -1.347 -4.883 1.00 88.31 215 ILE A N 1
ATOM 1816 C CA . ILE A 1 215 ? 9.873 -1.845 -5.778 1.00 88.31 215 ILE A CA 1
ATOM 1817 C C . ILE A 1 215 ? 9.353 -3.139 -6.401 1.00 88.31 215 ILE A C 1
ATOM 1819 O O . ILE A 1 215 ? 9.209 -4.157 -5.719 1.00 88.31 215 ILE A O 1
ATOM 1823 N N . ASN A 1 216 ? 9.081 -3.107 -7.702 1.00 91.44 216 ASN A N 1
ATOM 1824 C CA . ASN A 1 216 ? 8.646 -4.263 -8.472 1.00 91.44 216 ASN A CA 1
ATOM 1825 C C . ASN A 1 216 ? 9.852 -5.135 -8.845 1.00 91.44 216 ASN A C 1
ATOM 1827 O O . ASN A 1 216 ? 10.301 -5.187 -9.988 1.00 91.44 216 ASN A O 1
ATOM 1831 N N . ASN A 1 217 ? 10.392 -5.807 -7.837 1.00 87.88 217 ASN A N 1
ATOM 1832 C CA . ASN A 1 217 ? 11.442 -6.797 -7.986 1.00 87.88 217 ASN A CA 1
ATOM 1833 C C . ASN A 1 217 ? 10.845 -8.199 -8.247 1.00 87.88 217 ASN A C 1
ATOM 1835 O O . ASN A 1 217 ? 10.939 -9.093 -7.408 1.00 87.88 217 ASN A O 1
ATOM 1839 N N . ASN A 1 218 ? 10.178 -8.374 -9.390 1.00 89.81 218 ASN A N 1
ATOM 1840 C CA . ASN A 1 218 ? 9.343 -9.544 -9.698 1.00 89.81 218 ASN A CA 1
ATOM 1841 C C . ASN A 1 218 ? 10.095 -10.837 -10.064 1.00 89.81 218 ASN A C 1
ATOM 1843 O O . ASN A 1 218 ? 9.453 -11.805 -10.459 1.00 89.81 218 ASN A O 1
ATOM 1847 N N . PHE A 1 219 ? 11.421 -10.887 -9.914 1.00 88.25 219 PHE A N 1
ATOM 1848 C CA . PHE A 1 219 ? 12.213 -12.082 -10.228 1.00 88.25 219 PHE A CA 1
ATOM 1849 C C . PHE A 1 219 ? 11.839 -13.291 -9.360 1.00 88.25 219 PHE A C 1
ATOM 1851 O O . PHE A 1 219 ? 11.850 -14.427 -9.821 1.00 88.25 219 PHE A O 1
ATOM 1858 N N . SER A 1 220 ? 11.532 -13.050 -8.085 1.00 90.69 220 SER A N 1
ATOM 1859 C CA . SER A 1 220 ? 11.046 -14.077 -7.169 1.00 90.69 220 SER A CA 1
ATOM 1860 C C . SER A 1 220 ? 10.270 -13.452 -6.019 1.00 90.69 220 SER A C 1
ATOM 1862 O O . SER A 1 220 ? 10.432 -12.269 -5.704 1.00 90.69 220 SER A O 1
ATOM 1864 N N . THR A 1 221 ? 9.472 -14.265 -5.334 1.00 92.12 221 THR A N 1
ATOM 1865 C CA . THR A 1 221 ? 8.724 -13.817 -4.156 1.00 92.12 221 THR A CA 1
ATOM 1866 C C . THR A 1 221 ? 9.642 -13.309 -3.043 1.00 92.12 221 THR A C 1
ATOM 1868 O O . THR A 1 221 ? 9.351 -12.295 -2.410 1.00 92.12 221 THR A O 1
ATOM 1871 N N . ASP A 1 222 ? 10.769 -13.986 -2.815 1.00 89.50 222 ASP A N 1
ATOM 1872 C CA . ASP A 1 222 ? 11.755 -13.595 -1.804 1.00 89.50 222 ASP A CA 1
ATOM 1873 C C . ASP A 1 222 ? 12.341 -12.205 -2.093 1.00 89.50 222 ASP A C 1
ATOM 1875 O O . ASP A 1 222 ? 12.378 -11.349 -1.208 1.00 89.50 222 ASP A O 1
ATOM 1879 N N . MET A 1 223 ? 12.711 -11.945 -3.350 1.00 86.06 223 MET A N 1
ATOM 1880 C CA . MET A 1 223 ? 13.240 -10.647 -3.769 1.00 86.06 223 MET A CA 1
ATOM 1881 C C . MET A 1 223 ? 12.186 -9.534 -3.700 1.00 86.06 223 MET A C 1
ATOM 1883 O O . MET A 1 223 ? 12.503 -8.432 -3.237 1.00 86.06 223 MET A O 1
ATOM 1887 N N . LEU A 1 224 ? 10.929 -9.816 -4.076 1.00 89.06 224 LEU A N 1
ATOM 1888 C CA . LEU A 1 224 ? 9.809 -8.882 -3.905 1.00 89.06 224 LEU A CA 1
ATOM 1889 C C . LEU A 1 224 ? 9.625 -8.484 -2.439 1.00 89.06 224 LEU A C 1
ATOM 1891 O O . LEU A 1 224 ? 9.542 -7.293 -2.130 1.00 89.06 224 LEU A O 1
ATOM 1895 N N . LEU A 1 225 ? 9.567 -9.466 -1.536 1.00 90.62 225 LEU A N 1
ATOM 1896 C CA . LEU A 1 225 ? 9.367 -9.218 -0.111 1.00 90.62 225 LEU A CA 1
ATOM 1897 C C . LEU A 1 225 ? 10.553 -8.469 0.489 1.00 90.62 225 LEU A C 1
ATOM 1899 O O . LEU A 1 225 ? 10.349 -7.406 1.060 1.00 90.62 225 LEU A O 1
ATOM 1903 N N . LYS A 1 226 ? 11.790 -8.941 0.291 1.00 85.38 226 LYS A N 1
ATOM 1904 C CA . LYS A 1 226 ? 12.995 -8.289 0.834 1.00 85.38 226 LYS A CA 1
ATOM 1905 C C . LYS A 1 226 ? 13.119 -6.834 0.391 1.00 85.38 226 LYS A C 1
ATOM 1907 O O . LYS A 1 226 ? 13.382 -5.966 1.221 1.00 85.38 226 LYS A O 1
ATOM 1912 N N . SER A 1 227 ? 12.883 -6.557 -0.892 1.00 80.81 227 SER A N 1
ATOM 1913 C CA . SER A 1 227 ? 12.982 -5.196 -1.435 1.00 80.81 227 SER A CA 1
ATOM 1914 C C . SER A 1 227 ? 11.951 -4.252 -0.805 1.00 80.81 227 SER A C 1
ATOM 1916 O O . SER A 1 227 ? 12.273 -3.104 -0.511 1.00 80.81 227 SER A O 1
ATOM 1918 N N . ASN A 1 228 ? 10.724 -4.726 -0.556 1.00 86.75 228 ASN A N 1
ATOM 1919 C CA . ASN A 1 228 ? 9.631 -3.898 -0.028 1.00 86.75 228 ASN A CA 1
ATOM 1920 C C . ASN A 1 228 ? 9.516 -3.907 1.504 1.00 86.75 228 ASN A C 1
ATOM 1922 O O . ASN A 1 228 ? 8.979 -2.965 2.081 1.00 86.75 228 ASN A O 1
ATOM 1926 N N . ASP A 1 229 ? 10.022 -4.933 2.181 1.00 83.12 229 ASP A N 1
ATOM 1927 C CA . ASP A 1 229 ? 10.179 -4.958 3.638 1.00 83.12 229 ASP A CA 1
ATOM 1928 C C . ASP A 1 229 ? 11.318 -4.029 4.065 1.00 83.12 229 ASP A C 1
ATOM 1930 O O . ASP A 1 229 ? 11.295 -3.493 5.167 1.00 83.12 229 ASP A O 1
ATOM 1934 N N . TYR A 1 230 ? 12.289 -3.768 3.183 1.00 71.56 230 TYR A N 1
ATOM 1935 C CA . TYR A 1 230 ? 13.307 -2.754 3.428 1.00 71.56 230 TYR A CA 1
ATOM 1936 C C . TYR A 1 230 ? 12.732 -1.326 3.426 1.00 71.56 230 TYR A C 1
ATOM 1938 O O . TYR A 1 230 ? 13.222 -0.467 4.159 1.00 71.56 230 TYR A O 1
ATOM 1946 N N . LEU A 1 231 ? 11.654 -1.074 2.676 1.00 69.75 231 LEU A N 1
ATOM 1947 C CA . LEU A 1 231 ? 10.949 0.213 2.589 1.00 69.75 231 LEU A CA 1
ATOM 1948 C C . LEU A 1 231 ? 10.055 0.491 3.815 1.00 69.75 231 LEU A C 1
ATOM 1950 O O . LEU A 1 231 ? 8.892 0.877 3.677 1.00 69.75 231 LEU A O 1
ATOM 1954 N N . THR A 1 232 ? 10.565 0.274 5.029 1.00 63.59 232 THR A N 1
ATOM 1955 C CA . THR A 1 232 ? 9.836 0.658 6.247 1.00 63.59 232 THR A CA 1
ATOM 1956 C C . THR A 1 232 ? 9.918 2.158 6.484 1.00 63.59 232 THR A C 1
ATOM 1958 O O . THR A 1 232 ? 10.920 2.784 6.141 1.00 63.59 232 THR A O 1
ATOM 1961 N N . ASP A 1 233 ? 8.910 2.724 7.152 1.00 54.12 233 ASP A N 1
ATOM 1962 C CA . ASP A 1 233 ? 8.929 4.138 7.542 1.00 54.12 233 ASP A CA 1
ATOM 1963 C C . ASP A 1 233 ? 10.160 4.476 8.401 1.00 54.12 233 ASP A C 1
ATOM 1965 O O . ASP A 1 233 ? 10.690 5.556 8.246 1.00 54.12 233 ASP A O 1
ATOM 1969 N N . LYS A 1 234 ? 10.704 3.530 9.187 1.00 56.44 234 LYS A N 1
ATOM 1970 C CA . LYS A 1 234 ? 11.956 3.707 9.957 1.00 56.44 234 LYS A CA 1
ATOM 1971 C C . LYS A 1 234 ? 13.219 3.784 9.092 1.00 56.44 234 LYS A C 1
ATOM 1973 O O . LYS A 1 234 ? 14.180 4.448 9.458 1.00 56.44 234 LYS A O 1
ATOM 1978 N N . ASN A 1 235 ? 13.243 3.072 7.965 1.00 52.28 235 ASN A N 1
ATOM 1979 C CA . ASN A 1 235 ? 14.353 3.126 7.004 1.00 52.28 235 ASN A CA 1
ATOM 1980 C C . ASN A 1 235 ? 14.197 4.298 6.020 1.00 52.28 235 ASN A C 1
ATOM 1982 O O . ASN A 1 235 ? 15.170 4.706 5.389 1.00 52.28 235 ASN A O 1
ATOM 1986 N N . LEU A 1 236 ? 12.972 4.814 5.887 1.00 52.84 236 LEU A N 1
ATOM 1987 C CA . LEU A 1 236 ? 12.598 5.992 5.106 1.00 52.84 236 LEU A CA 1
ATOM 1988 C C . LEU A 1 236 ? 12.460 7.256 5.978 1.00 52.84 236 LEU A C 1
ATOM 1990 O O . LEU A 1 236 ? 12.086 8.302 5.443 1.00 52.84 236 LEU A O 1
ATOM 1994 N N . ASP A 1 237 ? 12.726 7.151 7.287 1.00 45.12 237 ASP A N 1
ATOM 1995 C CA . ASP A 1 237 ? 12.460 8.180 8.296 1.00 45.12 237 ASP A CA 1
ATOM 1996 C C . ASP A 1 237 ? 13.441 9.338 8.102 1.00 45.12 237 ASP A C 1
ATOM 1998 O O . ASP A 1 237 ? 14.539 9.392 8.651 1.00 45.12 237 ASP A O 1
ATOM 2002 N N . LEU A 1 238 ? 13.025 10.265 7.245 1.00 46.78 238 LEU A N 1
ATOM 2003 C CA . LEU A 1 238 ? 13.592 11.598 7.090 1.00 46.78 238 LEU A CA 1
ATOM 2004 C C . LEU A 1 238 ? 13.038 12.585 8.131 1.00 46.78 238 LEU A C 1
ATOM 2006 O O . LEU A 1 238 ? 13.427 13.754 8.104 1.00 46.78 238 LEU A O 1
ATOM 2010 N N . ASP A 1 239 ? 12.157 12.140 9.033 1.00 41.19 239 ASP A N 1
ATOM 2011 C CA . ASP A 1 239 ? 11.490 13.017 9.998 1.00 41.19 239 ASP A CA 1
ATOM 2012 C C . ASP A 1 239 ? 12.186 13.070 11.375 1.00 41.19 239 ASP A C 1
ATOM 2014 O O . ASP A 1 239 ? 11.909 13.983 12.153 1.00 41.19 239 ASP A O 1
ATOM 2018 N N . GLU A 1 240 ? 13.180 12.217 11.663 1.00 40.88 240 GLU A N 1
ATOM 2019 C CA . GLU A 1 240 ? 13.962 12.314 12.904 1.00 40.88 240 GLU A CA 1
ATOM 2020 C C . GLU A 1 240 ? 15.486 12.311 12.684 1.00 40.88 240 GLU A C 1
ATOM 2022 O O . GLU A 1 240 ? 16.114 11.284 12.444 1.00 40.88 240 GLU A O 1
ATOM 2027 N N . LYS A 1 241 ? 16.072 13.491 12.947 1.00 34.69 241 LYS A N 1
ATOM 2028 C CA . LYS A 1 241 ? 17.495 13.801 13.210 1.00 34.69 241 LYS A CA 1
ATOM 2029 C C . LYS A 1 241 ? 18.370 14.110 11.980 1.00 34.69 241 LYS A C 1
ATOM 2031 O O . LYS A 1 241 ? 18.866 13.228 11.294 1.00 34.69 241 LYS A O 1
ATOM 2036 N N . ASN A 1 242 ? 18.709 15.403 11.867 1.00 32.25 242 ASN A N 1
ATOM 2037 C CA . ASN A 1 242 ? 19.865 15.992 11.155 1.00 32.25 242 ASN A CA 1
ATOM 2038 C C . ASN A 1 242 ? 19.693 16.499 9.719 1.00 32.25 242 ASN A C 1
ATOM 2040 O O . ASN A 1 242 ? 20.652 16.530 8.950 1.00 32.25 242 ASN A O 1
ATOM 2044 N N . SER A 1 243 ? 18.528 17.025 9.379 1.00 34.28 243 SER A N 1
ATOM 2045 C CA . SER A 1 243 ? 18.293 17.651 8.080 1.00 34.28 243 SER A CA 1
ATOM 2046 C C . SER A 1 243 ? 18.148 19.169 8.239 1.00 34.28 243 SER A C 1
ATOM 2048 O O . SER A 1 243 ? 17.056 19.711 8.401 1.00 34.28 243 SER A O 1
ATOM 2050 N N . VAL A 1 244 ? 19.284 19.876 8.218 1.00 28.25 244 VAL A N 1
ATOM 2051 C CA . VAL A 1 244 ? 19.330 21.338 8.052 1.00 28.25 244 VAL A CA 1
ATOM 2052 C C . VAL A 1 244 ? 18.702 21.669 6.697 1.00 28.25 244 VAL A C 1
ATOM 2054 O O . VAL A 1 244 ? 19.377 21.614 5.681 1.00 28.25 244 VAL A O 1
ATOM 2057 N N . GLY A 1 245 ? 17.404 21.979 6.692 1.00 32.75 245 GLY A N 1
ATOM 2058 C CA . GLY A 1 245 ? 16.670 22.512 5.544 1.00 32.75 245 GLY A CA 1
ATOM 2059 C C . GLY A 1 245 ? 16.457 21.537 4.376 1.00 32.75 245 GLY A C 1
ATOM 2060 O O . GLY A 1 245 ? 17.380 21.185 3.662 1.00 32.75 245 GLY A O 1
ATOM 2061 N N . ILE A 1 246 ? 15.187 21.223 4.094 1.00 35.94 246 ILE A N 1
ATOM 2062 C CA . ILE A 1 246 ? 14.707 20.709 2.793 1.00 35.94 246 ILE A CA 1
ATOM 2063 C C . ILE A 1 246 ? 15.186 19.284 2.451 1.00 35.94 246 ILE A C 1
ATOM 2065 O O . ILE A 1 246 ? 15.922 19.053 1.501 1.00 35.94 246 ILE A O 1
ATOM 2069 N N . PHE A 1 247 ? 14.660 18.291 3.168 1.00 44.84 247 PHE A N 1
ATOM 2070 C CA . PHE A 1 247 ? 14.802 16.873 2.817 1.00 44.84 247 PHE A CA 1
ATOM 2071 C C . PHE A 1 247 ? 13.414 16.263 2.583 1.00 44.84 247 PHE A C 1
ATOM 2073 O O . PHE A 1 247 ? 12.871 15.559 3.422 1.00 44.84 247 PHE A O 1
ATOM 2080 N N . LYS A 1 248 ? 12.789 16.611 1.447 1.00 45.62 248 LYS A N 1
ATOM 2081 C CA . LYS A 1 248 ? 11.418 16.193 1.070 1.00 45.62 248 LYS A CA 1
ATOM 2082 C C . LYS A 1 248 ? 11.343 15.332 -0.203 1.00 45.62 248 LYS A C 1
ATOM 2084 O O . LYS A 1 248 ? 10.238 15.059 -0.673 1.00 45.62 248 LYS A O 1
ATOM 2089 N N . ASN A 1 249 ? 12.471 14.936 -0.805 1.00 52.19 249 ASN A N 1
ATOM 2090 C CA . ASN A 1 249 ? 12.467 14.390 -2.166 1.00 52.19 249 ASN A CA 1
ATOM 2091 C C . ASN A 1 249 ? 12.402 12.849 -2.235 1.00 52.19 249 ASN A C 1
ATOM 2093 O O . ASN A 1 249 ? 13.251 12.139 -1.702 1.00 52.19 249 ASN A O 1
ATOM 2097 N N . PHE A 1 250 ? 11.422 12.342 -2.991 1.00 53.19 250 PHE A N 1
ATOM 2098 C CA . PHE A 1 250 ? 11.293 10.957 -3.471 1.00 53.19 250 PHE A CA 1
ATOM 2099 C C . PHE A 1 250 ? 12.609 10.368 -3.996 1.00 53.19 250 PHE A C 1
ATOM 2101 O O . PHE A 1 250 ? 12.982 9.248 -3.656 1.00 53.19 250 PHE A O 1
ATOM 2108 N N . LYS A 1 251 ? 13.322 11.149 -4.805 1.00 55.38 251 LYS A N 1
ATOM 2109 C CA . LYS A 1 251 ? 14.557 10.751 -5.485 1.00 55.38 251 LYS A CA 1
ATOM 2110 C C . LYS A 1 251 ? 15.706 10.505 -4.511 1.00 55.38 251 LYS A C 1
ATOM 2112 O O . LYS A 1 251 ? 16.558 9.658 -4.758 1.00 55.38 251 LYS A O 1
ATOM 2117 N N . LEU A 1 252 ? 15.680 11.195 -3.374 1.00 55.44 252 LEU A N 1
ATOM 2118 C CA . LEU A 1 252 ? 16.662 11.056 -2.308 1.00 55.44 252 LEU A CA 1
ATOM 2119 C C . LEU A 1 252 ? 16.419 9.839 -1.431 1.00 55.44 252 LEU A C 1
ATOM 2121 O O . LEU A 1 252 ? 17.346 9.083 -1.154 1.00 55.44 252 LEU A O 1
ATOM 2125 N N . ASN A 1 253 ? 15.163 9.604 -1.059 1.00 55.50 253 ASN A N 1
ATOM 2126 C CA . ASN A 1 253 ? 14.784 8.355 -0.408 1.00 55.50 253 ASN A CA 1
ATOM 2127 C C . ASN A 1 253 ? 15.107 7.162 -1.293 1.00 55.50 253 ASN A C 1
ATOM 2129 O O . ASN A 1 253 ? 15.627 6.167 -0.797 1.00 55.50 253 ASN A O 1
ATOM 2133 N N . LEU A 1 254 ? 14.884 7.289 -2.602 1.00 56.38 254 LEU A N 1
ATOM 2134 C CA . LEU A 1 254 ? 15.309 6.288 -3.560 1.00 56.38 254 LEU A CA 1
ATOM 2135 C C . LEU A 1 254 ? 16.834 6.109 -3.551 1.00 56.38 254 LEU A C 1
ATOM 2137 O O . LEU A 1 254 ? 17.277 4.980 -3.403 1.00 56.38 254 LEU A O 1
ATOM 2141 N N . PHE A 1 255 ? 17.623 7.188 -3.605 1.00 57.69 255 PHE A N 1
ATOM 2142 C CA . PHE A 1 255 ? 19.092 7.157 -3.537 1.00 57.69 255 PHE A CA 1
ATOM 2143 C C . PHE A 1 255 ? 19.623 6.396 -2.302 1.00 57.69 255 PHE A C 1
ATOM 2145 O O . PHE A 1 255 ? 20.454 5.490 -2.426 1.00 57.69 255 PHE A O 1
ATOM 2152 N N . PHE A 1 256 ? 19.111 6.697 -1.106 1.00 54.38 256 PHE A N 1
ATOM 2153 C CA . PHE A 1 256 ? 19.541 6.027 0.129 1.00 54.38 256 PHE A CA 1
ATOM 2154 C C . PHE A 1 256 ? 18.984 4.609 0.269 1.00 54.38 256 PHE A C 1
ATOM 2156 O O . PHE A 1 256 ? 19.697 3.712 0.722 1.00 54.38 256 PHE A O 1
ATOM 2163 N N . THR A 1 257 ? 17.755 4.375 -0.191 1.00 53.94 257 THR A N 1
ATOM 2164 C CA . THR A 1 257 ? 17.184 3.028 -0.288 1.00 53.94 257 THR A CA 1
ATOM 2165 C C . THR A 1 257 ? 18.033 2.173 -1.223 1.00 53.94 257 THR A C 1
ATOM 2167 O O . THR A 1 257 ? 18.396 1.062 -0.860 1.00 53.94 257 THR A O 1
ATOM 2170 N N . THR A 1 258 ? 18.456 2.692 -2.378 1.00 55.16 258 THR A N 1
ATOM 2171 C CA . THR A 1 258 ? 19.289 1.948 -3.330 1.00 55.16 258 THR A CA 1
ATOM 2172 C C . THR A 1 258 ? 20.654 1.574 -2.783 1.00 55.16 258 THR A C 1
ATOM 2174 O O . THR A 1 258 ? 21.126 0.502 -3.120 1.00 55.16 258 THR A O 1
ATOM 2177 N N . LYS A 1 259 ? 21.265 2.356 -1.884 1.00 55.47 259 LYS A N 1
ATOM 2178 C CA . LYS A 1 259 ? 22.518 1.958 -1.213 1.00 55.47 259 LYS A CA 1
ATOM 2179 C C . LYS A 1 259 ? 22.372 0.656 -0.416 1.00 55.47 259 LYS A C 1
ATOM 2181 O O . LYS A 1 259 ? 23.304 -0.137 -0.333 1.00 55.47 259 LYS A O 1
ATOM 2186 N N . ASN A 1 260 ? 21.217 0.462 0.210 1.00 52.53 260 ASN A N 1
ATOM 2187 C CA . ASN A 1 260 ? 20.981 -0.677 1.090 1.00 52.53 260 ASN A CA 1
ATOM 2188 C C . ASN A 1 260 ? 20.265 -1.829 0.375 1.00 52.53 260 ASN A C 1
ATOM 2190 O O . ASN A 1 260 ? 20.482 -2.992 0.715 1.00 52.53 260 ASN A O 1
ATOM 2194 N N . VAL A 1 261 ? 19.463 -1.505 -0.642 1.00 52.78 261 VAL A N 1
ATOM 2195 C CA . VAL A 1 261 ? 18.762 -2.462 -1.498 1.00 52.78 261 VAL A CA 1
ATOM 2196 C C . VAL A 1 261 ? 19.641 -2.926 -2.670 1.00 52.78 261 VAL A C 1
ATOM 2198 O O . VAL A 1 261 ? 19.368 -3.992 -3.204 1.00 52.78 261 VAL A O 1
ATOM 2201 N N . SER A 1 262 ? 20.750 -2.245 -3.021 1.00 52.94 262 SER A N 1
ATOM 2202 C CA . SER A 1 262 ? 21.666 -2.692 -4.095 1.00 52.94 262 SER A CA 1
ATOM 2203 C C . SER A 1 262 ? 22.218 -4.096 -3.861 1.00 52.94 262 SER A C 1
ATOM 2205 O O . SER A 1 262 ? 22.429 -4.834 -4.813 1.00 52.94 262 SER A O 1
ATOM 2207 N N . ARG A 1 263 ? 22.338 -4.525 -2.596 1.00 55.00 263 ARG A N 1
ATOM 2208 C CA . ARG A 1 263 ? 22.727 -5.899 -2.221 1.00 55.00 263 ARG A CA 1
ATOM 2209 C C . ARG A 1 263 ? 21.724 -6.972 -2.672 1.00 55.00 263 ARG A C 1
ATOM 2211 O O . ARG A 1 263 ? 22.052 -8.151 -2.619 1.00 55.00 263 ARG A O 1
ATOM 2218 N N . PHE A 1 264 ? 20.516 -6.569 -3.063 1.00 52.09 264 PHE A N 1
ATOM 2219 C CA . PHE A 1 264 ? 19.425 -7.419 -3.547 1.00 52.09 264 PHE A CA 1
ATOM 2220 C C . PHE A 1 264 ? 19.012 -7.077 -4.993 1.00 52.09 264 PHE A C 1
ATOM 2222 O O . PHE A 1 264 ? 18.035 -7.631 -5.496 1.00 52.09 264 PHE A O 1
ATOM 2229 N N . LEU A 1 265 ? 19.720 -6.149 -5.651 1.00 59.19 265 LEU A N 1
ATOM 2230 C CA . LEU A 1 265 ? 19.416 -5.644 -6.992 1.00 59.19 265 LEU A CA 1
ATOM 2231 C C . LEU A 1 265 ? 20.615 -5.870 -7.916 1.00 59.19 265 LEU A C 1
ATOM 2233 O O . LEU A 1 265 ? 21.371 -4.945 -8.202 1.00 59.19 265 LEU A O 1
ATOM 2237 N N . ASP A 1 266 ? 20.765 -7.092 -8.424 1.00 55.53 266 ASP A N 1
ATOM 2238 C CA . ASP A 1 266 ? 21.729 -7.387 -9.498 1.00 55.53 266 ASP A CA 1
ATOM 2239 C C . ASP A 1 266 ? 21.189 -7.005 -10.899 1.00 55.53 266 ASP A C 1
ATOM 2241 O O . ASP A 1 266 ? 21.818 -7.270 -11.928 1.00 55.53 266 ASP A O 1
ATOM 2245 N N . TYR A 1 267 ? 20.007 -6.383 -10.966 1.00 65.06 267 TYR A N 1
ATOM 2246 C CA . TYR A 1 267 ? 19.288 -6.065 -12.199 1.00 65.06 267 TYR A CA 1
ATOM 2247 C C . TYR A 1 267 ? 18.452 -4.792 -12.081 1.00 65.06 267 TYR A C 1
ATOM 2249 O O . TYR A 1 267 ? 18.192 -4.268 -10.996 1.00 65.06 267 TYR A O 1
ATOM 2257 N N . GLU A 1 268 ? 18.024 -4.306 -13.245 1.00 76.38 268 GLU A N 1
ATOM 2258 C CA . GLU A 1 268 ? 17.175 -3.130 -13.360 1.00 76.38 268 GLU A CA 1
ATOM 2259 C C . GLU A 1 268 ? 15.804 -3.401 -12.745 1.00 76.38 268 GLU A C 1
ATOM 2261 O O . GLU A 1 268 ? 15.180 -4.423 -13.034 1.00 76.38 268 GLU A O 1
ATOM 2266 N N . VAL A 1 269 ? 15.323 -2.479 -11.913 1.00 80.62 269 VAL A N 1
ATOM 2267 C CA . VAL A 1 269 ? 14.024 -2.624 -11.250 1.00 80.62 269 VAL A CA 1
ATOM 2268 C C . VAL A 1 269 ? 13.092 -1.473 -11.549 1.00 80.62 269 VAL A C 1
ATOM 2270 O O . VAL A 1 269 ? 13.487 -0.307 -11.624 1.00 80.62 269 VAL A O 1
ATOM 2273 N N . GLU A 1 270 ? 11.824 -1.827 -11.701 1.00 87.31 270 GLU A N 1
ATOM 2274 C CA . GLU A 1 270 ? 10.729 -0.882 -11.804 1.00 87.31 270 GLU A CA 1
ATOM 2275 C C . GLU A 1 270 ? 10.306 -0.440 -10.398 1.00 87.31 270 GLU A C 1
ATOM 2277 O O . GLU A 1 270 ? 10.157 -1.244 -9.478 1.00 87.31 270 GLU A O 1
ATOM 2282 N N . ILE A 1 271 ? 10.115 0.862 -10.224 1.00 86.06 271 ILE A N 1
ATOM 2283 C CA . ILE A 1 271 ? 9.719 1.482 -8.966 1.00 86.06 271 ILE A CA 1
ATOM 2284 C C . ILE A 1 271 ? 8.448 2.265 -9.215 1.00 86.06 271 ILE A C 1
ATOM 2286 O O . ILE A 1 271 ? 8.409 3.178 -10.040 1.00 86.06 271 ILE A O 1
ATOM 2290 N N . ILE A 1 272 ? 7.415 1.910 -8.465 1.00 90.12 272 ILE A N 1
ATOM 2291 C CA . ILE A 1 272 ? 6.106 2.535 -8.537 1.00 90.12 272 ILE A CA 1
ATOM 2292 C C . ILE A 1 272 ? 5.958 3.467 -7.355 1.00 90.12 272 ILE A C 1
ATOM 2294 O O . ILE A 1 272 ? 6.216 3.097 -6.209 1.00 90.12 272 ILE A O 1
ATOM 2298 N N . SER A 1 273 ? 5.505 4.683 -7.627 1.00 86.50 273 SER A N 1
ATOM 2299 C CA . SER A 1 273 ? 5.238 5.671 -6.597 1.00 86.50 273 SER A CA 1
ATOM 2300 C C . SER A 1 273 ? 3.830 6.241 -6.700 1.00 86.50 273 SER A C 1
ATOM 2302 O O . SER A 1 273 ? 3.264 6.429 -7.780 1.00 86.50 273 SER A O 1
ATOM 2304 N N . LYS A 1 274 ? 3.257 6.516 -5.529 1.00 87.81 274 LYS A N 1
ATOM 2305 C CA . LYS A 1 274 ? 1.976 7.200 -5.360 1.00 87.81 274 LYS A CA 1
ATOM 2306 C C . LYS A 1 274 ? 2.198 8.361 -4.402 1.00 87.81 274 LYS A C 1
ATOM 2308 O O . LYS A 1 274 ? 2.093 8.227 -3.181 1.00 87.81 274 LYS A O 1
ATOM 2313 N N . ASN A 1 275 ? 2.584 9.488 -4.986 1.00 80.94 275 ASN A N 1
ATOM 2314 C CA . ASN A 1 275 ? 3.033 10.665 -4.252 1.00 80.94 275 ASN A CA 1
ATOM 2315 C C . ASN A 1 275 ? 1.881 11.625 -3.955 1.00 80.94 275 ASN A C 1
ATOM 2317 O O . ASN A 1 275 ? 0.871 11.662 -4.664 1.00 80.94 275 ASN A O 1
ATOM 2321 N N . MET A 1 276 ? 2.067 12.451 -2.929 1.00 79.81 276 MET A N 1
ATOM 2322 C CA . MET A 1 276 ? 1.241 13.637 -2.741 1.00 79.81 276 MET A CA 1
ATOM 2323 C C . MET A 1 276 ? 1.740 14.793 -3.613 1.00 79.81 276 MET A C 1
ATOM 2325 O O . MET A 1 276 ? 2.935 14.945 -3.855 1.00 79.81 276 MET A O 1
ATOM 2329 N N . GLN A 1 277 ? 0.817 15.637 -4.052 1.00 78.06 277 GLN A N 1
ATOM 2330 C CA . GLN A 1 277 ? 1.069 16.902 -4.724 1.00 78.06 277 GLN A CA 1
ATOM 2331 C C . GLN A 1 277 ? 0.476 18.054 -3.915 1.00 78.06 277 GLN A C 1
ATOM 2333 O O . GLN A 1 277 ? -0.456 17.870 -3.129 1.00 78.06 277 GLN A O 1
ATOM 2338 N N . ILE A 1 278 ? 1.016 19.255 -4.114 1.00 78.31 278 ILE A N 1
ATOM 2339 C CA . ILE A 1 278 ? 0.388 20.482 -3.631 1.00 78.31 278 ILE A CA 1
ATOM 2340 C C . ILE A 1 278 ? -0.425 21.050 -4.787 1.00 78.31 278 ILE A C 1
ATOM 2342 O O . ILE A 1 278 ? 0.137 21.458 -5.800 1.00 78.31 278 ILE A O 1
ATOM 2346 N N . LYS A 1 279 ? -1.746 21.093 -4.628 1.00 77.06 279 LYS A N 1
ATOM 2347 C CA . LYS A 1 279 ? -2.661 21.728 -5.577 1.00 77.06 279 LYS A CA 1
ATOM 2348 C C . LYS A 1 279 ? -3.474 22.768 -4.825 1.00 77.06 279 LYS A C 1
ATOM 2350 O O . LYS A 1 279 ? -4.062 22.474 -3.787 1.00 77.06 279 LYS A O 1
ATOM 2355 N N . ASN A 1 280 ? -3.465 24.008 -5.311 1.00 81.56 280 ASN A N 1
ATOM 2356 C CA . ASN A 1 280 ? -4.161 25.137 -4.680 1.00 81.56 280 ASN A CA 1
ATOM 2357 C C . ASN A 1 280 ? -3.817 25.312 -3.183 1.00 81.56 280 ASN A C 1
ATOM 2359 O O . ASN A 1 280 ? -4.697 25.543 -2.355 1.00 81.56 280 ASN A O 1
ATOM 2363 N N . GLY A 1 281 ? -2.543 25.129 -2.819 1.00 76.62 281 GLY A N 1
ATOM 2364 C CA . GLY A 1 281 ? -2.065 25.247 -1.435 1.00 76.62 281 GLY A CA 1
ATOM 2365 C C . GLY A 1 281 ? -2.463 24.094 -0.503 1.00 76.62 281 GLY A C 1
ATOM 2366 O O . GLY A 1 281 ? -2.142 24.139 0.681 1.00 76.62 281 GLY A O 1
ATOM 2367 N N . LYS A 1 282 ? -3.133 23.050 -1.009 1.00 77.81 282 LYS A N 1
ATOM 2368 C CA . LYS A 1 282 ? -3.512 21.862 -0.237 1.00 77.81 282 LYS A CA 1
ATOM 2369 C C . LYS A 1 282 ? -2.725 20.644 -0.696 1.00 77.81 282 LYS A C 1
ATOM 2371 O O . LYS A 1 282 ? -2.505 20.445 -1.888 1.00 77.81 282 LYS A O 1
ATOM 2376 N N . LYS A 1 283 ? -2.310 19.830 0.272 1.00 77.62 283 LYS A N 1
ATOM 2377 C CA . LYS A 1 283 ? -1.653 18.548 0.024 1.00 77.62 283 LYS A CA 1
ATOM 2378 C C . LYS A 1 283 ? -2.724 17.508 -0.315 1.00 77.62 283 LYS A C 1
ATOM 2380 O O . LYS A 1 283 ? -3.632 17.281 0.480 1.00 77.62 283 LYS A O 1
ATOM 2385 N N . GLU A 1 284 ? -2.619 16.880 -1.474 1.00 82.12 284 GLU A N 1
ATOM 2386 C CA . GLU A 1 284 ? -3.536 15.833 -1.936 1.00 82.12 284 GLU A CA 1
ATOM 2387 C C . GLU A 1 284 ? -2.763 14.708 -2.628 1.00 82.12 284 GLU A C 1
ATOM 2389 O O . GLU A 1 284 ? -1.633 14.911 -3.057 1.00 82.12 284 GLU A O 1
ATOM 2394 N N . ASN A 1 285 ? -3.340 13.513 -2.742 1.00 84.75 285 ASN A N 1
ATOM 2395 C CA . ASN A 1 285 ? -2.710 12.442 -3.518 1.00 84.75 285 ASN A CA 1
ATOM 2396 C C . ASN A 1 285 ? -2.787 12.745 -5.011 1.00 84.75 285 ASN A C 1
ATOM 2398 O O . ASN A 1 285 ? -3.824 13.200 -5.494 1.00 84.75 285 ASN A O 1
ATOM 2402 N N . LYS A 1 286 ? -1.733 12.397 -5.755 1.00 87.25 286 LYS A N 1
ATOM 2403 C CA . LYS A 1 286 ? -1.812 12.331 -7.215 1.00 87.25 286 LYS A CA 1
ATOM 2404 C C . LYS A 1 286 ? -2.883 11.330 -7.640 1.00 87.25 286 LYS A C 1
ATOM 2406 O O . LYS A 1 286 ? -3.028 10.256 -7.053 1.00 87.25 286 LYS A O 1
ATOM 2411 N N . GLU A 1 287 ? -3.602 11.653 -8.708 1.00 86.50 287 GLU A N 1
ATOM 2412 C CA . GLU A 1 287 ? -4.649 10.783 -9.257 1.00 86.50 287 GLU A CA 1
ATOM 2413 C C . GLU A 1 287 ? -4.075 9.565 -9.997 1.00 86.50 287 GLU A C 1
ATOM 2415 O O . GLU A 1 287 ? -4.747 8.550 -10.101 1.00 86.50 287 GLU A O 1
ATOM 2420 N N . TYR A 1 288 ? -2.806 9.607 -10.409 1.00 89.19 288 TYR A N 1
ATOM 2421 C CA . TYR A 1 288 ? -2.123 8.562 -11.180 1.00 89.19 288 TYR A CA 1
ATOM 2422 C C . TYR A 1 288 ? -0.947 7.940 -10.409 1.00 89.19 288 TYR A C 1
ATOM 2424 O O . TYR A 1 288 ? -0.563 8.436 -9.347 1.00 89.19 288 TYR A O 1
ATOM 2432 N N . PHE A 1 289 ? -0.438 6.810 -10.899 1.00 91.81 289 PHE A N 1
ATOM 2433 C CA . PHE A 1 289 ? 0.801 6.187 -10.424 1.00 91.81 289 PHE A CA 1
ATOM 2434 C C . PHE A 1 289 ? 1.967 6.669 -11.285 1.00 91.81 289 PHE A C 1
ATOM 2436 O O . PHE A 1 289 ? 1.797 6.907 -12.480 1.00 91.81 289 PHE A O 1
ATOM 2443 N N . GLU A 1 290 ? 3.138 6.829 -10.679 1.00 88.00 290 GLU A N 1
ATOM 2444 C CA . GLU A 1 290 ? 4.363 7.206 -11.381 1.00 88.00 290 GLU A CA 1
ATOM 2445 C C . GLU A 1 290 ? 5.331 6.033 -11.370 1.00 88.00 290 GLU A C 1
ATOM 2447 O O . GLU A 1 290 ? 5.656 5.507 -10.305 1.00 88.00 290 GLU A O 1
ATOM 2452 N N . THR A 1 291 ? 5.802 5.660 -12.555 1.00 86.38 291 THR A N 1
ATOM 2453 C CA . THR A 1 291 ? 6.780 4.594 -12.747 1.00 86.38 291 THR A CA 1
ATOM 2454 C C . THR A 1 291 ? 8.155 5.193 -13.012 1.00 86.38 291 THR A C 1
ATOM 2456 O O . THR A 1 291 ? 8.301 6.122 -13.807 1.00 86.38 291 THR A O 1
ATOM 2459 N N . MET A 1 292 ? 9.172 4.628 -12.373 1.00 81.31 292 MET A N 1
ATOM 2460 C CA . MET A 1 292 ? 10.577 4.936 -12.593 1.00 81.31 292 MET A CA 1
ATOM 2461 C C . MET A 1 292 ? 11.361 3.640 -12.771 1.00 81.31 292 MET A C 1
ATOM 2463 O O . MET A 1 292 ? 11.115 2.671 -12.064 1.00 81.31 292 MET A O 1
ATOM 2467 N N . PHE A 1 293 ? 12.332 3.634 -13.682 1.00 79.75 293 PHE A N 1
ATOM 2468 C CA . PHE A 1 293 ? 13.232 2.500 -13.865 1.00 79.75 293 PHE A CA 1
ATOM 2469 C C . PHE A 1 293 ? 14.591 2.824 -13.273 1.00 79.75 293 PHE A C 1
ATOM 2471 O O . PHE A 1 293 ? 15.247 3.787 -13.676 1.00 79.75 293 PHE A O 1
ATOM 2478 N N . LEU A 1 294 ? 15.018 2.004 -12.325 1.00 78.31 294 LEU A N 1
ATOM 2479 C CA . LEU A 1 294 ? 16.347 2.079 -11.762 1.00 78.31 294 LEU A CA 1
ATOM 2480 C C . LEU A 1 294 ? 17.266 1.147 -12.549 1.00 78.31 294 LEU A C 1
ATOM 2482 O O . LEU A 1 294 ? 17.183 -0.071 -12.425 1.00 78.31 294 LEU A O 1
ATOM 2486 N N . ARG A 1 295 ? 18.143 1.739 -13.359 1.00 78.62 295 ARG A N 1
ATOM 2487 C CA . ARG A 1 295 ? 19.103 1.009 -14.195 1.00 78.62 295 ARG A CA 1
ATOM 2488 C C . ARG A 1 295 ? 20.372 0.653 -13.429 1.00 78.62 295 ARG A C 1
ATOM 2490 O O . ARG A 1 295 ? 20.808 1.402 -12.553 1.00 78.62 295 ARG A O 1
ATOM 2497 N N . ASN A 1 296 ? 21.059 -0.401 -13.865 1.00 77.06 296 ASN A N 1
ATOM 2498 C CA . ASN A 1 296 ? 22.346 -0.816 -13.295 1.00 77.06 296 ASN A CA 1
ATOM 2499 C C . ASN A 1 296 ? 23.415 0.292 -13.355 1.00 77.06 296 ASN A C 1
ATOM 2501 O O . ASN A 1 296 ? 24.242 0.423 -12.452 1.00 77.06 296 ASN A O 1
ATOM 2505 N N . SER A 1 297 ? 23.402 1.124 -14.402 1.00 81.62 297 SER A N 1
ATOM 2506 C CA . SER A 1 297 ? 24.297 2.282 -14.513 1.00 81.62 297 SER A CA 1
ATOM 2507 C C . SER A 1 297 ? 24.038 3.324 -13.421 1.00 81.62 297 SER A C 1
ATOM 2509 O O . SER A 1 297 ? 24.994 3.819 -12.823 1.00 81.62 297 SER A O 1
ATOM 2511 N N . ALA A 1 298 ? 22.768 3.611 -13.121 1.00 79.62 298 ALA A N 1
ATOM 2512 C CA . ALA A 1 298 ? 22.372 4.529 -12.059 1.00 79.62 298 ALA A CA 1
ATOM 2513 C C . ALA A 1 298 ? 22.793 3.996 -10.684 1.00 79.62 298 ALA A C 1
ATOM 2515 O O . ALA A 1 298 ? 23.422 4.732 -9.926 1.00 79.62 298 ALA A O 1
ATOM 2516 N N . ILE A 1 299 ? 22.559 2.705 -10.408 1.00 74.88 299 ILE A N 1
ATOM 2517 C CA . ILE A 1 299 ? 22.979 2.043 -9.159 1.00 74.88 299 ILE A CA 1
ATOM 2518 C C . ILE A 1 299 ? 24.489 2.203 -8.943 1.00 74.88 299 ILE A C 1
ATOM 2520 O O . ILE A 1 299 ? 24.914 2.686 -7.898 1.00 74.88 299 ILE A O 1
ATOM 2524 N N . ARG A 1 300 ? 25.308 1.906 -9.960 1.00 78.00 300 ARG A N 1
ATOM 2525 C CA . ARG A 1 300 ? 26.775 2.051 -9.878 1.00 78.00 300 ARG A CA 1
ATOM 2526 C C . ARG A 1 300 ? 27.221 3.489 -9.617 1.00 78.00 300 ARG A C 1
ATOM 2528 O O . ARG A 1 300 ? 28.219 3.709 -8.930 1.00 78.00 300 ARG A O 1
ATOM 2535 N N . ILE A 1 301 ? 26.535 4.477 -10.194 1.00 80.44 301 ILE A N 1
ATOM 2536 C CA . ILE A 1 301 ? 26.841 5.892 -9.947 1.00 80.44 301 ILE A CA 1
ATOM 2537 C C . ILE A 1 301 ? 26.451 6.265 -8.513 1.00 80.44 301 ILE A C 1
ATOM 2539 O O . ILE A 1 301 ? 27.252 6.886 -7.817 1.00 80.44 301 ILE A O 1
ATOM 2543 N N . PHE A 1 302 ? 25.276 5.841 -8.045 1.00 75.75 302 PHE A N 1
ATOM 2544 C CA . PHE A 1 302 ? 24.833 6.075 -6.672 1.00 75.75 302 PHE A CA 1
ATOM 2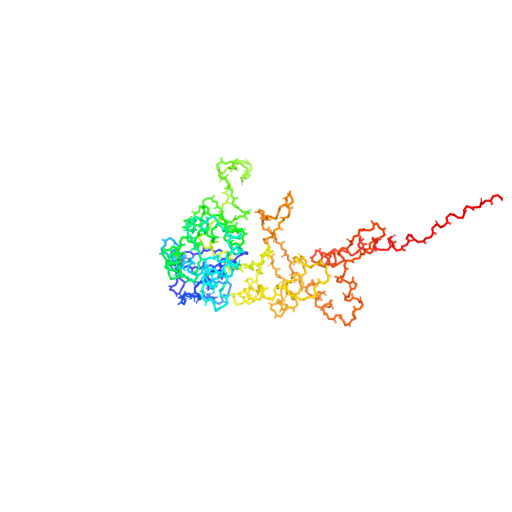545 C C . PHE A 1 302 ? 25.775 5.444 -5.643 1.00 75.75 302 PHE A C 1
ATOM 2547 O O . PHE A 1 302 ? 26.165 6.118 -4.690 1.00 75.75 302 PHE A O 1
ATOM 2554 N N . GLU A 1 303 ? 26.239 4.213 -5.871 1.00 73.06 303 GLU A N 1
ATOM 2555 C CA . GLU A 1 303 ? 27.249 3.564 -5.029 1.00 73.06 303 GLU A CA 1
ATOM 2556 C C . GLU A 1 303 ? 28.541 4.383 -4.961 1.00 73.06 303 GLU A C 1
ATOM 2558 O O . GLU A 1 303 ? 29.055 4.635 -3.869 1.00 73.06 303 GLU A O 1
ATOM 2563 N N . LYS A 1 304 ? 29.039 4.874 -6.103 1.00 78.81 304 LYS A N 1
ATOM 2564 C CA . LYS A 1 304 ? 30.228 5.739 -6.144 1.00 78.81 304 LYS A CA 1
ATOM 2565 C C . LYS A 1 304 ? 30.029 7.035 -5.364 1.00 78.81 304 LYS A C 1
ATOM 2567 O O . LYS A 1 304 ? 30.904 7.373 -4.575 1.00 78.81 304 LYS A O 1
ATOM 2572 N N . ILE A 1 305 ? 28.897 7.724 -5.545 1.00 74.38 305 ILE A N 1
ATOM 2573 C CA . ILE A 1 305 ? 28.574 8.960 -4.808 1.00 74.38 305 ILE A CA 1
ATOM 2574 C C . ILE A 1 305 ? 28.515 8.678 -3.304 1.00 74.38 305 ILE A C 1
ATOM 2576 O O . ILE A 1 305 ? 29.073 9.428 -2.509 1.00 74.38 305 ILE A O 1
ATOM 2580 N N . SER A 1 306 ? 27.900 7.563 -2.906 1.00 67.88 306 SER A N 1
ATOM 2581 C CA . SER A 1 306 ? 27.763 7.185 -1.497 1.00 67.88 306 SER A CA 1
ATOM 2582 C C . SER A 1 306 ? 29.087 6.831 -0.806 1.00 67.88 306 SER A C 1
ATOM 2584 O O . SER A 1 306 ? 29.165 6.883 0.420 1.00 67.88 306 SER A O 1
ATOM 2586 N N . ASN A 1 307 ? 30.113 6.477 -1.588 1.00 72.12 307 ASN A N 1
ATOM 2587 C CA . ASN A 1 307 ? 31.454 6.121 -1.124 1.00 72.12 307 ASN A CA 1
ATOM 2588 C C . ASN A 1 307 ? 32.440 7.305 -1.158 1.00 72.12 307 ASN A C 1
ATOM 2590 O O . ASN A 1 307 ? 33.624 7.122 -0.858 1.00 72.12 307 ASN A O 1
ATOM 2594 N N . ILE A 1 308 ? 31.988 8.510 -1.526 1.00 75.25 308 ILE A N 1
ATOM 2595 C CA . ILE A 1 308 ? 32.814 9.721 -1.490 1.00 75.25 308 ILE A CA 1
ATOM 2596 C C . ILE A 1 308 ? 33.181 10.022 -0.034 1.00 75.25 308 ILE A C 1
ATOM 2598 O O . ILE A 1 308 ? 32.314 10.251 0.802 1.00 75.25 308 ILE A O 1
ATOM 2602 N N . LYS A 1 309 ? 34.486 10.029 0.258 1.00 75.81 309 LYS A N 1
ATOM 2603 C CA . LYS A 1 309 ? 35.033 10.343 1.591 1.00 75.81 309 LYS A CA 1
ATOM 2604 C C . LYS A 1 309 ? 35.268 11.838 1.822 1.00 75.81 309 LYS A C 1
ATOM 2606 O O . LYS A 1 309 ? 35.628 12.228 2.924 1.00 75.81 309 LYS A O 1
ATOM 2611 N N . ASP A 1 310 ? 35.142 12.655 0.779 1.00 81.19 310 ASP A N 1
ATOM 2612 C CA . ASP A 1 310 ? 35.358 14.098 0.862 1.00 81.19 310 ASP A CA 1
ATOM 2613 C C . ASP A 1 310 ? 34.080 14.801 1.339 1.00 81.19 310 ASP A C 1
ATOM 2615 O O . ASP A 1 310 ? 33.101 14.931 0.596 1.00 81.19 310 ASP A O 1
ATOM 2619 N N . ASP A 1 311 ? 34.114 15.279 2.582 1.00 74.50 311 ASP A N 1
ATOM 2620 C CA . ASP A 1 311 ? 33.006 15.989 3.221 1.00 74.50 311 ASP A CA 1
ATOM 2621 C C . ASP A 1 311 ? 32.595 17.267 2.479 1.00 74.50 311 ASP A C 1
ATOM 2623 O O . ASP A 1 311 ? 31.429 17.661 2.541 1.00 74.50 311 ASP A O 1
ATOM 2627 N N . ASN A 1 312 ? 33.515 17.935 1.777 1.00 78.06 312 ASN A N 1
ATOM 2628 C CA . ASN A 1 312 ? 33.196 19.155 1.036 1.00 78.06 312 ASN A CA 1
ATOM 2629 C C . ASN A 1 312 ? 32.391 18.829 -0.220 1.00 78.06 312 ASN A C 1
ATOM 2631 O O . ASN A 1 312 ? 31.393 19.496 -0.494 1.00 78.06 312 ASN A O 1
ATOM 2635 N N . ILE A 1 313 ? 32.778 17.777 -0.949 1.00 76.25 313 ILE A N 1
ATOM 2636 C CA . ILE A 1 313 ? 32.021 17.293 -2.113 1.00 76.25 313 ILE A CA 1
ATOM 2637 C C . ILE A 1 313 ? 30.652 16.784 -1.663 1.00 76.25 313 ILE A C 1
ATOM 2639 O O . ILE A 1 313 ? 29.633 17.131 -2.263 1.00 76.25 313 ILE A O 1
ATOM 2643 N N . PHE A 1 314 ? 30.612 16.020 -0.569 1.00 69.38 314 PHE A N 1
ATOM 2644 C CA . PHE A 1 314 ? 29.362 15.526 -0.007 1.00 69.38 314 PHE A CA 1
ATOM 2645 C C . PHE A 1 314 ? 28.423 16.677 0.380 1.00 69.38 314 PHE A C 1
ATOM 2647 O O . PHE A 1 314 ? 27.252 16.666 0.006 1.00 69.38 314 PHE A O 1
ATOM 2654 N N . LYS A 1 315 ? 28.918 17.713 1.068 1.00 73.50 315 LYS A N 1
ATOM 2655 C CA . LYS A 1 315 ? 28.114 18.896 1.419 1.00 73.50 315 LYS A CA 1
ATOM 2656 C C . LYS A 1 315 ? 27.654 19.681 0.193 1.00 73.50 315 LYS A C 1
ATOM 2658 O O . LYS A 1 315 ? 26.508 20.122 0.176 1.00 73.50 315 LYS A O 1
ATOM 2663 N N . ALA A 1 316 ? 28.512 19.844 -0.814 1.00 76.69 316 ALA A N 1
ATOM 2664 C CA . ALA A 1 316 ? 28.193 20.593 -2.029 1.00 76.69 316 ALA A CA 1
ATOM 2665 C C . ALA A 1 316 ? 27.090 19.923 -2.860 1.00 76.69 316 ALA A C 1
ATOM 2667 O O . ALA A 1 316 ? 26.218 20.610 -3.380 1.00 76.69 316 ALA A O 1
ATOM 2668 N N . ILE A 1 317 ? 27.105 18.591 -2.948 1.00 73.94 317 ILE A N 1
ATOM 2669 C CA . ILE A 1 317 ? 26.052 17.823 -3.621 1.00 73.94 317 ILE A CA 1
ATOM 2670 C C . ILE A 1 317 ? 24.756 17.864 -2.807 1.00 73.94 317 ILE A C 1
ATOM 2672 O O . ILE A 1 317 ? 23.685 18.007 -3.386 1.00 73.94 317 ILE A O 1
ATOM 2676 N N . ASN A 1 318 ? 24.848 17.758 -1.475 1.00 70.75 318 ASN A N 1
ATOM 2677 C CA . ASN A 1 318 ? 23.667 17.619 -0.623 1.00 70.75 318 ASN A CA 1
ATOM 2678 C C . ASN A 1 318 ? 22.965 18.926 -0.238 1.00 70.75 318 ASN A C 1
ATOM 2680 O O . ASN A 1 318 ? 21.858 18.883 0.294 1.00 70.75 318 ASN A O 1
ATOM 2684 N N . SER A 1 319 ? 23.586 20.077 -0.482 1.00 73.69 319 SER A N 1
ATOM 2685 C CA . SER A 1 319 ? 23.028 21.373 -0.093 1.00 73.69 319 SER A CA 1
ATOM 2686 C C . SER A 1 319 ? 22.475 22.111 -1.309 1.00 73.69 319 SER A C 1
ATOM 2688 O O . SER A 1 319 ? 23.142 22.153 -2.346 1.00 73.69 319 SER A O 1
ATOM 2690 N N . PRO A 1 320 ? 21.306 22.765 -1.199 1.00 79.56 320 PRO A N 1
ATOM 2691 C CA . PRO A 1 320 ? 20.870 23.703 -2.219 1.00 79.56 320 PRO A CA 1
ATOM 2692 C C . PRO A 1 320 ? 21.911 24.810 -2.421 1.00 79.56 320 PRO A C 1
ATOM 2694 O O . PRO A 1 320 ? 22.415 25.395 -1.458 1.00 79.56 320 PRO A O 1
ATOM 2697 N N . CYS A 1 321 ? 22.226 25.119 -3.675 1.00 83.69 321 CYS A N 1
ATOM 2698 C CA . CYS A 1 321 ? 23.152 26.188 -4.017 1.00 83.69 321 CYS A CA 1
ATOM 2699 C C . CYS A 1 321 ? 22.385 27.505 -4.129 1.00 83.69 321 CYS A C 1
ATOM 2701 O O . CYS A 1 321 ? 21.471 27.624 -4.944 1.00 83.69 321 CYS A O 1
ATOM 2703 N N . LYS A 1 322 ? 22.748 28.503 -3.320 1.00 85.88 322 LYS A N 1
ATOM 2704 C CA . LYS A 1 322 ? 22.168 29.841 -3.444 1.00 85.88 322 LYS A CA 1
ATOM 2705 C C . LYS A 1 322 ? 22.776 30.556 -4.653 1.00 85.88 322 LYS A C 1
ATOM 2707 O O . LYS A 1 322 ? 23.974 30.833 -4.660 1.00 85.88 322 LYS A O 1
ATOM 2712 N N . LEU A 1 323 ? 21.941 30.881 -5.631 1.00 85.38 323 LEU A N 1
ATOM 2713 C CA . LEU A 1 323 ? 22.305 31.667 -6.806 1.00 85.38 323 LEU A CA 1
ATOM 2714 C C . LEU A 1 323 ? 22.277 33.165 -6.477 1.00 85.38 323 LEU A C 1
ATOM 2716 O O . LEU A 1 323 ? 21.673 33.606 -5.495 1.00 85.38 323 LEU A O 1
ATOM 2720 N N . ARG A 1 324 ? 22.888 33.997 -7.325 1.00 81.44 324 ARG A N 1
ATOM 2721 C CA . ARG A 1 324 ? 22.918 35.460 -7.119 1.00 81.44 324 ARG A CA 1
ATOM 2722 C C . ARG A 1 324 ? 21.573 36.133 -7.372 1.00 81.44 324 ARG A C 1
ATOM 2724 O O . ARG A 1 324 ? 21.408 37.292 -7.008 1.00 81.44 324 ARG A O 1
ATOM 2731 N N . THR A 1 325 ? 20.624 35.416 -7.969 1.00 81.25 325 THR A N 1
ATOM 2732 C CA . THR A 1 325 ? 19.212 35.806 -8.081 1.00 81.25 325 THR A CA 1
ATOM 2733 C C . THR A 1 325 ? 18.438 35.634 -6.768 1.00 81.25 325 THR A C 1
ATOM 2735 O O . THR A 1 325 ? 17.233 35.856 -6.760 1.00 81.25 325 THR A O 1
ATOM 2738 N N . ASP A 1 326 ? 19.102 35.231 -5.675 1.00 80.50 326 ASP A N 1
ATOM 2739 C CA . ASP A 1 326 ? 18.494 34.814 -4.401 1.00 80.50 326 ASP A CA 1
ATOM 2740 C C . ASP A 1 326 ? 17.603 33.558 -4.506 1.00 80.50 326 ASP A C 1
ATOM 2742 O O . ASP A 1 326 ? 16.992 33.137 -3.523 1.00 80.50 326 ASP A O 1
ATOM 2746 N N . GLU A 1 327 ? 17.591 32.904 -5.669 1.00 83.25 327 GLU A N 1
ATOM 2747 C CA . GLU A 1 327 ? 16.997 31.586 -5.876 1.00 83.25 327 GLU A CA 1
ATOM 2748 C C . GLU A 1 327 ? 17.922 30.484 -5.341 1.00 83.25 327 GLU A C 1
ATOM 2750 O O . GLU A 1 327 ? 19.144 30.637 -5.283 1.00 83.25 327 GLU A O 1
ATOM 2755 N N . TYR A 1 328 ? 17.336 29.349 -4.966 1.00 82.44 328 TYR A N 1
ATOM 2756 C CA . TYR A 1 328 ? 18.075 28.175 -4.509 1.00 82.44 328 TYR A CA 1
ATOM 2757 C C . TYR A 1 328 ? 17.959 27.056 -5.534 1.00 82.44 328 TYR A C 1
ATOM 2759 O O . TYR A 1 328 ? 16.857 26.596 -5.830 1.00 82.44 328 TYR A O 1
ATOM 2767 N N . GLU A 1 329 ? 19.103 26.598 -6.033 1.00 82.50 329 GLU A N 1
ATOM 2768 C CA . GLU A 1 329 ? 19.182 25.456 -6.932 1.00 82.50 329 GLU A CA 1
ATOM 2769 C C . GLU A 1 329 ? 19.289 24.153 -6.133 1.00 82.50 329 GLU A C 1
ATOM 2771 O O . GLU A 1 329 ? 20.256 23.982 -5.381 1.00 82.50 329 GLU A O 1
ATOM 2776 N N . PRO A 1 330 ? 18.350 23.206 -6.284 1.00 81.00 330 PRO A N 1
ATOM 2777 C CA . PRO A 1 330 ? 18.412 21.922 -5.601 1.00 81.00 330 PRO A CA 1
ATOM 2778 C C . PRO A 1 330 ? 19.393 20.983 -6.324 1.00 81.00 330 PRO A C 1
ATOM 2780 O O . PRO A 1 330 ? 18.982 20.085 -7.055 1.00 81.00 330 PRO A O 1
ATOM 2783 N N . ILE A 1 331 ? 20.699 21.193 -6.112 1.00 83.38 331 ILE A N 1
ATOM 2784 C CA . ILE A 1 331 ? 21.798 20.457 -6.775 1.00 83.38 331 ILE A CA 1
ATOM 2785 C C . ILE A 1 331 ? 21.551 18.949 -6.791 1.00 83.38 331 ILE A C 1
ATOM 2787 O O . ILE A 1 331 ? 21.668 18.299 -7.827 1.00 83.38 331 ILE A O 1
ATOM 2791 N N . LEU A 1 332 ? 21.177 18.405 -5.640 1.00 76.38 332 LEU A N 1
ATOM 2792 C CA . LEU A 1 332 ? 20.955 16.983 -5.448 1.00 76.38 332 LEU A CA 1
ATOM 2793 C C . LEU A 1 332 ? 19.841 16.422 -6.331 1.00 76.38 332 LEU A C 1
ATOM 2795 O O . LEU A 1 332 ? 19.998 15.360 -6.927 1.00 76.38 332 LEU A O 1
ATOM 2799 N N . ASP A 1 333 ? 18.732 17.148 -6.434 1.00 74.38 333 ASP A N 1
ATOM 2800 C CA . ASP A 1 333 ? 17.566 16.713 -7.195 1.00 74.38 333 ASP A CA 1
ATOM 2801 C C . ASP A 1 333 ? 17.878 16.670 -8.691 1.00 74.38 333 ASP A C 1
ATOM 2803 O O . ASP A 1 333 ? 17.523 15.703 -9.367 1.00 74.38 333 ASP A O 1
ATOM 2807 N N . GLU A 1 334 ? 18.599 17.681 -9.181 1.00 80.69 334 GLU A N 1
ATOM 2808 C CA . GLU A 1 334 ? 19.027 17.769 -10.576 1.00 80.69 334 GLU A CA 1
ATOM 2809 C C . GLU A 1 334 ? 20.061 16.684 -10.909 1.00 80.69 334 GLU A C 1
ATOM 2811 O O . GLU A 1 334 ? 19.939 15.990 -11.917 1.00 80.69 334 GLU A O 1
ATOM 2816 N N . VAL A 1 335 ? 21.042 16.461 -10.024 1.00 81.81 335 VAL A N 1
ATOM 2817 C CA . VAL A 1 335 ? 22.030 15.381 -10.176 1.00 81.81 335 VAL A CA 1
ATOM 2818 C C . VAL A 1 335 ? 21.340 14.019 -10.222 1.00 81.81 335 VAL A C 1
ATOM 2820 O O . VAL A 1 335 ? 21.650 13.206 -11.095 1.00 81.81 335 VAL A O 1
ATOM 2823 N N . ILE A 1 336 ? 20.388 13.758 -9.321 1.00 77.38 336 ILE A N 1
ATOM 2824 C CA . ILE A 1 336 ? 19.660 12.488 -9.313 1.00 77.38 336 ILE A CA 1
ATOM 2825 C C . ILE A 1 336 ? 18.826 12.332 -10.590 1.00 77.38 336 ILE A C 1
ATOM 2827 O O . ILE A 1 336 ? 18.825 11.250 -11.174 1.00 77.38 336 ILE A O 1
ATOM 2831 N N . ASP A 1 337 ? 18.180 13.390 -11.082 1.00 77.69 337 ASP A N 1
ATOM 2832 C CA . ASP A 1 337 ? 17.459 13.341 -12.357 1.00 77.69 337 ASP A CA 1
ATOM 2833 C C . ASP A 1 337 ? 18.362 13.046 -13.544 1.00 77.69 337 ASP A C 1
ATOM 2835 O O . ASP A 1 337 ? 18.011 12.225 -14.397 1.00 77.69 337 ASP A O 1
ATOM 2839 N N . CYS A 1 338 ? 19.537 13.667 -13.597 1.00 85.31 338 CYS A N 1
ATOM 2840 C CA . CYS A 1 338 ? 20.523 13.358 -14.618 1.00 85.31 338 CYS A CA 1
ATOM 2841 C C . CYS A 1 338 ? 20.928 11.881 -14.573 1.00 85.31 338 CYS A C 1
ATOM 2843 O O . CYS A 1 338 ? 20.976 11.231 -15.618 1.00 85.31 338 CYS A O 1
ATOM 2845 N N . ILE A 1 339 ? 21.140 11.323 -13.379 1.00 81.00 339 ILE A N 1
ATOM 2846 C CA . ILE A 1 339 ? 21.523 9.916 -13.208 1.00 81.00 339 ILE A CA 1
ATOM 2847 C C . ILE A 1 339 ? 20.387 8.974 -13.626 1.00 81.00 339 ILE A C 1
ATOM 2849 O O . ILE A 1 339 ? 20.603 8.072 -14.436 1.00 81.00 339 ILE A O 1
ATOM 2853 N N . LEU A 1 340 ? 19.173 9.189 -13.114 1.00 77.81 340 LEU A N 1
ATOM 2854 C CA . LEU A 1 340 ? 18.021 8.317 -13.363 1.00 77.81 340 LEU A CA 1
ATOM 2855 C C . LEU A 1 340 ? 17.589 8.338 -14.830 1.00 77.81 340 LEU A C 1
ATOM 2857 O O . LEU A 1 340 ? 17.337 7.290 -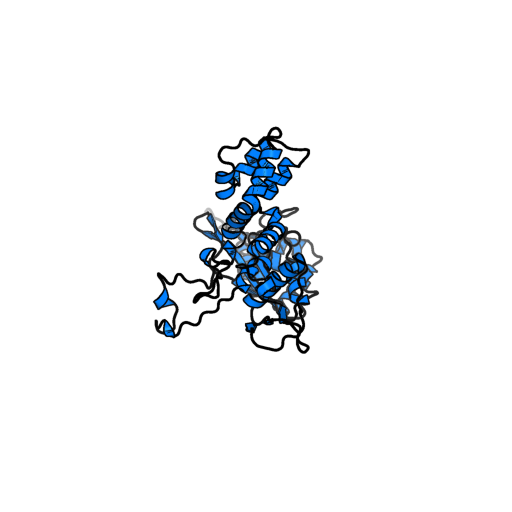15.423 1.00 77.81 340 LEU A O 1
ATOM 2861 N N . TYR A 1 341 ? 17.541 9.523 -15.437 1.00 81.00 341 TYR A N 1
ATOM 2862 C CA . TYR A 1 341 ? 17.085 9.695 -16.817 1.00 81.00 341 TYR A CA 1
ATOM 2863 C C . TYR A 1 341 ? 18.220 9.673 -17.842 1.00 81.00 341 TYR A C 1
ATOM 2865 O O . TYR A 1 341 ? 17.966 9.874 -19.027 1.00 81.00 341 TYR A O 1
ATOM 2873 N N . THR A 1 342 ? 19.460 9.403 -17.414 1.00 84.31 342 THR A N 1
ATOM 2874 C CA . THR A 1 342 ? 20.644 9.389 -18.292 1.00 84.31 342 THR A CA 1
ATOM 2875 C C . THR A 1 342 ? 20.798 10.712 -19.067 1.00 84.31 342 THR A C 1
ATOM 2877 O O . THR A 1 342 ? 21.074 10.719 -20.266 1.00 84.31 342 THR A O 1
ATOM 2880 N N . LYS A 1 343 ? 20.574 11.848 -18.393 1.00 87.88 343 LYS A N 1
ATOM 2881 C CA . LYS A 1 343 ? 20.775 13.190 -18.967 1.00 87.88 343 LYS A CA 1
ATOM 2882 C C . LYS A 1 343 ? 22.187 13.688 -18.670 1.00 87.88 343 LYS A C 1
ATOM 2884 O O . LYS A 1 343 ? 22.775 13.346 -17.645 1.00 87.88 343 LYS A O 1
ATOM 2889 N N . TYR A 1 344 ? 22.704 14.545 -19.543 1.00 88.69 344 TYR A N 1
ATOM 2890 C CA . TYR A 1 344 ? 23.945 15.272 -19.286 1.00 88.69 344 TYR A CA 1
ATOM 2891 C C . TYR A 1 344 ? 23.754 16.322 -18.187 1.00 88.69 344 TYR A C 1
ATOM 2893 O O . TYR A 1 344 ? 22.666 16.879 -18.033 1.00 88.69 344 TYR A O 1
ATOM 2901 N N . LEU A 1 345 ? 24.822 16.601 -17.436 1.00 90.12 345 LEU A N 1
ATOM 2902 C CA . LEU A 1 345 ? 24.830 17.611 -16.370 1.00 90.12 345 LEU A CA 1
ATOM 2903 C C . 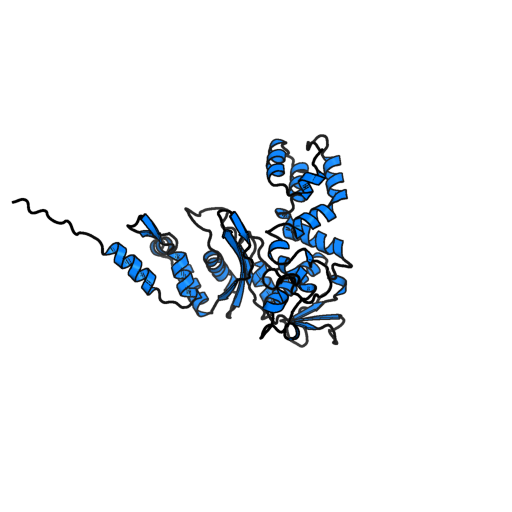LEU A 1 345 ? 25.049 19.037 -16.915 1.00 90.12 345 LEU A C 1
ATOM 2905 O O . LEU A 1 345 ? 25.076 19.998 -16.151 1.00 90.12 345 LEU A O 1
ATOM 2909 N N . ASP A 1 346 ? 25.207 19.182 -18.231 1.00 91.12 346 ASP A N 1
ATOM 2910 C CA . ASP A 1 346 ? 25.603 20.416 -18.913 1.00 91.12 346 ASP A CA 1
ATOM 2911 C C . ASP A 1 346 ? 24.725 21.612 -18.537 1.00 91.12 346 ASP A C 1
ATOM 2913 O O . ASP A 1 346 ? 25.250 22.699 -18.322 1.00 91.12 346 ASP A O 1
ATOM 2917 N N . TYR A 1 347 ? 23.409 21.411 -18.397 1.00 88.88 347 TYR A N 1
ATOM 2918 C CA . TYR A 1 347 ? 22.489 22.472 -17.978 1.00 88.88 347 TYR A CA 1
ATOM 2919 C C . TYR A 1 347 ? 22.837 23.010 -16.586 1.00 88.88 347 TYR A C 1
ATOM 2921 O O . TYR A 1 347 ? 22.976 24.221 -16.411 1.00 88.88 347 TYR A O 1
ATOM 2929 N N . LEU A 1 348 ? 23.014 22.117 -15.608 1.00 90.25 348 LEU A N 1
ATOM 2930 C CA . LEU A 1 348 ? 23.367 22.496 -14.243 1.00 90.25 348 LEU A CA 1
ATOM 2931 C C . LEU A 1 348 ? 24.756 23.143 -14.202 1.00 90.25 348 LEU A C 1
ATOM 2933 O O . LEU A 1 348 ? 24.931 24.186 -13.577 1.00 90.25 348 LEU A O 1
ATOM 2937 N N . ILE A 1 349 ? 25.732 22.562 -14.907 1.00 90.56 349 ILE A N 1
ATOM 2938 C CA . ILE A 1 349 ? 27.095 23.101 -14.990 1.00 90.56 349 ILE A CA 1
ATOM 2939 C C . ILE A 1 349 ? 27.077 24.513 -15.590 1.00 90.56 349 ILE A C 1
ATOM 2941 O O . ILE A 1 349 ? 27.622 25.434 -14.987 1.00 90.56 349 ILE A O 1
ATOM 2945 N N . ASP A 1 350 ? 26.427 24.710 -16.740 1.00 89.62 350 ASP A N 1
ATOM 2946 C CA . ASP A 1 350 ? 26.326 26.014 -17.405 1.00 89.62 350 ASP A CA 1
ATOM 2947 C C . ASP A 1 350 ? 25.600 27.033 -16.518 1.00 89.62 350 ASP A C 1
ATOM 2949 O O . ASP A 1 350 ? 26.055 28.166 -16.366 1.00 89.62 350 ASP A O 1
ATOM 2953 N N . LYS A 1 351 ? 24.517 26.625 -15.844 1.00 88.81 351 LYS A N 1
ATOM 2954 C CA . LYS A 1 351 ? 23.779 27.478 -14.902 1.00 88.81 351 LYS A CA 1
ATOM 2955 C C . LYS A 1 351 ? 24.674 27.982 -13.767 1.00 88.81 351 LYS A C 1
ATOM 2957 O O . LYS A 1 351 ? 24.715 29.189 -13.518 1.00 88.81 351 LYS A O 1
ATOM 2962 N N . LEU A 1 352 ? 25.435 27.090 -13.130 1.00 89.94 352 LEU A N 1
ATOM 2963 C CA . LEU A 1 352 ? 26.344 27.437 -12.031 1.00 89.94 352 LEU A CA 1
ATOM 2964 C C . LEU A 1 352 ? 27.544 28.270 -12.510 1.00 89.94 352 LEU A C 1
ATOM 2966 O O . LEU A 1 352 ? 27.919 29.251 -11.865 1.00 89.94 352 LEU A O 1
ATOM 2970 N N . LEU A 1 353 ? 28.121 27.941 -13.671 1.00 89.88 353 LEU A N 1
ATOM 2971 C CA . LEU A 1 353 ? 29.219 28.712 -14.264 1.00 89.88 353 LEU A CA 1
ATOM 2972 C C . LEU A 1 353 ? 28.776 30.126 -14.656 1.00 89.88 353 LEU A C 1
ATOM 2974 O O . LEU A 1 353 ? 29.503 31.091 -14.407 1.00 89.88 353 LEU A O 1
ATOM 2978 N N . ARG A 1 354 ? 27.582 30.290 -15.238 1.00 87.06 354 ARG A N 1
ATOM 2979 C CA . ARG A 1 354 ? 27.012 31.606 -15.580 1.00 87.06 354 ARG A CA 1
ATOM 2980 C C . ARG A 1 354 ? 26.762 32.467 -14.350 1.00 87.06 354 ARG A C 1
ATOM 2982 O O . ARG A 1 354 ? 26.961 33.680 -14.413 1.00 87.06 354 ARG A O 1
ATOM 2989 N N . ASP A 1 355 ? 26.329 31.870 -13.246 1.00 86.25 355 ASP A N 1
ATOM 2990 C CA . ASP A 1 355 ? 26.161 32.596 -11.989 1.00 86.25 355 ASP A CA 1
ATOM 2991 C C . ASP A 1 355 ? 27.516 33.084 -11.434 1.00 86.25 355 ASP A C 1
ATOM 2993 O O . ASP A 1 355 ? 27.683 34.279 -11.155 1.00 86.25 355 ASP A O 1
ATOM 2997 N N . GLY A 1 356 ? 28.520 32.196 -11.398 1.00 79.00 356 GLY A N 1
ATOM 2998 C CA . GLY A 1 356 ? 29.872 32.492 -10.906 1.00 79.00 356 GLY A CA 1
ATOM 2999 C C . GLY A 1 356 ? 30.686 33.464 -11.777 1.00 79.00 356 GLY A C 1
ATOM 3000 O O . GLY A 1 356 ? 31.442 34.286 -11.258 1.00 79.00 356 GLY A O 1
ATOM 3001 N N . SER A 1 357 ? 30.511 33.421 -13.101 1.00 75.88 357 SER A N 1
ATOM 3002 C CA . SER A 1 357 ? 31.224 34.268 -14.079 1.00 75.88 357 SER A CA 1
ATOM 3003 C C . SER A 1 357 ? 30.719 35.709 -14.158 1.00 75.88 357 SER A C 1
ATOM 3005 O O . SER A 1 357 ? 31.431 36.589 -14.646 1.00 75.88 357 SER A O 1
ATOM 3007 N N . LYS A 1 358 ? 29.528 36.014 -13.631 1.00 61.44 358 LYS A N 1
ATOM 3008 C CA . LYS A 1 358 ? 28.970 37.378 -13.613 1.00 61.44 358 LYS A CA 1
ATOM 3009 C C . LYS A 1 358 ? 29.651 38.291 -12.562 1.00 61.44 358 LYS A C 1
ATOM 3011 O O . LYS A 1 358 ? 28.982 39.037 -11.852 1.00 61.44 358 LYS A O 1
ATOM 3016 N N . GLY A 1 359 ? 30.976 38.286 -12.407 1.00 55.06 359 GLY A N 1
ATOM 3017 C CA . GLY A 1 359 ? 31.697 39.101 -11.414 1.00 55.06 359 GLY A CA 1
ATOM 3018 C C . GLY A 1 359 ? 32.594 40.208 -11.991 1.00 55.06 359 GLY A C 1
ATOM 3019 O O . GLY A 1 359 ? 33.671 39.902 -12.479 1.00 55.06 359 GLY A O 1
ATOM 3020 N N . LYS A 1 360 ? 32.211 41.486 -11.776 1.00 43.31 360 LYS A N 1
ATOM 3021 C CA . LYS A 1 360 ? 32.913 42.781 -12.034 1.00 43.31 360 LYS A CA 1
ATOM 3022 C C . LYS A 1 360 ? 32.726 43.445 -13.416 1.00 43.31 360 LYS A C 1
ATOM 3024 O O . LYS A 1 360 ? 33.678 43.590 -14.169 1.00 43.31 360 LYS A O 1
ATOM 3029 N N . ILE A 1 361 ? 31.576 44.081 -13.650 1.00 42.62 361 ILE A N 1
ATOM 3030 C CA . ILE A 1 361 ? 31.580 45.380 -14.353 1.00 42.62 361 ILE A CA 1
ATOM 3031 C C . ILE A 1 361 ? 31.344 46.459 -13.294 1.00 42.62 361 ILE A C 1
ATOM 3033 O O . ILE A 1 361 ? 30.228 46.919 -13.073 1.00 42.62 361 ILE A O 1
ATOM 3037 N N . LYS A 1 362 ? 32.416 46.862 -12.600 1.00 41.22 362 LYS A N 1
ATOM 3038 C CA . LYS A 1 362 ? 32.461 48.222 -12.059 1.00 41.22 362 LYS A CA 1
ATOM 3039 C C . LYS A 1 362 ? 32.582 49.119 -13.285 1.00 41.22 362 LYS A C 1
ATOM 3041 O O . LYS A 1 362 ? 33.674 49.248 -13.829 1.00 41.22 362 LYS A O 1
ATOM 3046 N N . ILE A 1 363 ? 31.474 49.697 -13.748 1.00 40.00 363 ILE A N 1
ATOM 3047 C CA . ILE A 1 363 ? 31.546 50.833 -14.666 1.00 40.00 363 ILE A CA 1
ATOM 3048 C C . ILE A 1 363 ? 32.265 51.921 -13.874 1.00 40.00 363 ILE A C 1
ATOM 3050 O O . ILE A 1 363 ? 31.683 52.561 -12.999 1.00 40.00 363 ILE A O 1
ATOM 3054 N N . ALA A 1 364 ? 33.563 52.074 -14.126 1.00 37.94 364 ALA A N 1
ATOM 3055 C CA . ALA A 1 364 ? 34.290 53.255 -13.725 1.00 37.94 364 ALA A CA 1
ATOM 3056 C C . ALA A 1 364 ? 33.608 54.426 -14.438 1.00 37.94 364 ALA A C 1
ATOM 3058 O O . ALA A 1 364 ? 33.832 54.663 -15.624 1.00 37.94 364 ALA A O 1
ATOM 3059 N N . LYS A 1 365 ? 32.724 55.136 -13.728 1.00 40.94 365 LYS A N 1
ATOM 3060 C CA . LYS A 1 365 ? 32.365 56.498 -14.104 1.00 40.94 365 LYS A CA 1
ATOM 3061 C C . LYS A 1 365 ? 33.670 57.288 -14.062 1.00 40.94 365 LYS A C 1
ATOM 3063 O O . LYS A 1 365 ? 34.107 57.702 -12.995 1.00 40.94 365 LYS A O 1
ATOM 3068 N N . LYS A 1 366 ? 34.309 57.453 -15.222 1.00 40.00 366 LYS A N 1
ATOM 3069 C CA . LYS A 1 366 ? 35.221 58.568 -15.459 1.00 40.00 366 LYS A CA 1
ATOM 3070 C C . LYS A 1 366 ? 34.386 59.836 -15.297 1.00 40.00 366 LYS A C 1
ATOM 3072 O O . LYS A 1 366 ? 33.652 60.223 -16.202 1.00 40.00 366 LYS A O 1
ATOM 3077 N N . THR A 1 367 ? 34.423 60.423 -14.108 1.00 40.72 367 THR A N 1
ATOM 3078 C CA . THR A 1 367 ? 34.178 61.854 -13.949 1.00 40.72 367 THR A CA 1
ATOM 3079 C C . THR A 1 367 ? 35.289 62.609 -14.674 1.00 40.72 367 THR A C 1
ATOM 3081 O O . THR A 1 367 ? 36.433 62.154 -14.676 1.00 40.72 367 THR A O 1
ATOM 3084 N N . LYS A 1 368 ? 34.869 63.678 -15.357 1.00 38.06 368 LYS A N 1
ATOM 3085 C CA . LYS A 1 368 ? 35.658 64.598 -16.182 1.00 38.06 368 LYS A CA 1
ATOM 3086 C C . LYS A 1 368 ? 36.973 65.032 -15.555 1.00 38.06 368 LYS A C 1
ATOM 3088 O O . LYS A 1 368 ? 36.978 65.235 -14.321 1.00 38.06 368 LYS A O 1
#

Radius of gyration: 25.27 Å; chains: 1; bounding box: 57×93×67 Å